Protein AF-A0A9N9I8A5-F1 (afdb_monomer)

Organism: NCBI:txid1117310

Mean predicted aligned error: 15.71 Å

Sequence (273 aa):
MSNEEKKEFEFIERPGSPNKRPQGSCPSSCPIKMWVLFEGKENARKFVLKEDDFKNLEEFLSADLDDFKSALRKHHPFLISSENEDITLFNESLKCLDPRTNLNSLDVGKDSDTTIIVRYPLSRLSIKVNLRFVNNRKEVCKIKHTTGSFNMLQVEAKSKFESLADCKLNDIYFEHQGEEIENAYHFELLVEKFKEEGKNELSLDLKVLIRNRKSFGDWKLEEVLKNVYNYKSSMLELVSDDFNLEDLPQLSPTLSDEKLNTIVEQLKVKESV

Structure (mmCIF, N/CA/C/O backbone):
data_AF-A0A9N9I8A5-F1
#
_entry.id   AF-A0A9N9I8A5-F1
#
loop_
_atom_site.group_PDB
_atom_site.id
_atom_site.type_symbol
_atom_site.label_atom_id
_atom_site.label_alt_id
_atom_site.label_comp_id
_atom_site.label_asym_id
_atom_site.label_entity_id
_atom_site.label_seq_id
_atom_site.pdbx_PDB_ins_code
_atom_site.Cartn_x
_atom_site.Cartn_y
_atom_site.Cartn_z
_atom_site.occupancy
_atom_site.B_iso_or_equiv
_atom_site.auth_seq_id
_atom_site.auth_comp_id
_atom_site.auth_asym_id
_atom_site.auth_atom_id
_atom_site.pdbx_PDB_model_num
ATOM 1 N N . MET A 1 1 ? -0.386 29.989 -68.930 1.00 35.56 1 MET A N 1
ATOM 2 C CA . MET A 1 1 ? -0.256 28.750 -69.722 1.00 35.56 1 MET A CA 1
ATOM 3 C C . MET A 1 1 ? 1.222 28.440 -69.861 1.00 35.56 1 MET A C 1
ATOM 5 O O . MET A 1 1 ? 1.933 29.347 -70.268 1.00 35.56 1 MET A O 1
ATOM 9 N N . SER A 1 2 ? 1.604 27.184 -69.592 1.00 35.97 2 SER A N 1
ATOM 10 C CA . SER A 1 2 ? 2.888 26.542 -69.945 1.00 35.97 2 SER A CA 1
ATOM 11 C C . SER A 1 2 ? 4.128 27.020 -69.167 1.00 35.97 2 SER A C 1
ATOM 13 O O . SER A 1 2 ? 4.319 28.218 -69.018 1.00 35.97 2 SER A O 1
ATOM 15 N N . ASN A 1 3 ? 5.044 26.188 -68.673 1.00 32.50 3 ASN A N 1
ATOM 16 C CA . ASN A 1 3 ? 5.127 24.734 -68.518 1.00 32.50 3 ASN A CA 1
ATOM 17 C C . ASN A 1 3 ? 6.264 24.471 -67.514 1.00 32.50 3 ASN A C 1
ATOM 19 O O . ASN A 1 3 ? 7.265 25.187 -67.512 1.00 32.50 3 ASN A O 1
ATOM 23 N N . GLU A 1 4 ? 6.100 23.445 -66.683 1.00 39.88 4 GLU A N 1
ATOM 24 C CA . GLU A 1 4 ? 7.171 22.832 -65.898 1.00 39.88 4 GLU A CA 1
ATOM 25 C C . GLU A 1 4 ? 8.147 22.099 -66.828 1.00 39.88 4 GLU A C 1
ATOM 27 O O . GLU A 1 4 ? 7.714 21.347 -67.701 1.00 39.88 4 GLU A O 1
ATOM 32 N N . GLU A 1 5 ? 9.452 22.231 -66.586 1.00 40.41 5 GLU A N 1
ATOM 33 C CA . GLU A 1 5 ? 10.449 21.275 -67.075 1.00 40.41 5 GLU A CA 1
ATOM 34 C C . GLU A 1 5 ? 11.108 20.573 -65.885 1.00 40.41 5 GLU A C 1
ATOM 36 O O . GLU A 1 5 ? 11.888 21.144 -65.119 1.00 40.41 5 GLU A O 1
ATOM 41 N N . LYS A 1 6 ? 10.745 19.297 -65.738 1.00 37.03 6 LYS A N 1
ATOM 42 C CA . LYS A 1 6 ? 11.399 18.305 -64.888 1.00 37.03 6 LYS A CA 1
ATOM 43 C C . LYS A 1 6 ? 12.764 17.959 -65.488 1.00 37.03 6 LYS A C 1
ATOM 45 O O . LYS A 1 6 ? 12.842 17.571 -66.648 1.00 37.03 6 LYS A O 1
ATOM 50 N N . LYS A 1 7 ? 13.827 18.033 -64.684 1.00 39.53 7 LYS A N 1
ATOM 51 C CA . LYS A 1 7 ? 15.123 17.418 -65.008 1.00 39.53 7 LYS A CA 1
ATOM 52 C C . LYS A 1 7 ? 15.118 15.955 -64.569 1.00 39.53 7 LYS A C 1
ATOM 54 O O . LYS A 1 7 ? 15.130 15.675 -63.372 1.00 39.53 7 LYS A O 1
ATOM 59 N N . GLU A 1 8 ? 15.115 15.050 -65.540 1.00 34.53 8 GLU A N 1
ATOM 60 C CA . GLU A 1 8 ? 15.534 13.659 -65.362 1.00 34.53 8 GLU A CA 1
ATOM 61 C C . GLU A 1 8 ? 17.055 13.607 -65.162 1.00 34.53 8 GLU A C 1
ATOM 63 O O . GLU A 1 8 ? 17.812 14.255 -65.884 1.00 34.53 8 GLU A O 1
ATOM 68 N N . PHE A 1 9 ? 17.501 12.839 -64.169 1.00 34.75 9 PHE A N 1
ATOM 69 C CA . PHE A 1 9 ? 18.893 12.420 -64.039 1.00 34.75 9 PHE A CA 1
ATOM 70 C C . PHE A 1 9 ? 18.958 10.926 -64.351 1.00 34.75 9 PHE A C 1
ATOM 72 O O . PHE A 1 9 ? 18.447 10.105 -63.589 1.00 34.75 9 PHE A O 1
ATOM 79 N N . GLU A 1 10 ? 19.581 10.590 -65.479 1.00 31.62 10 GLU A N 1
ATOM 80 C CA . GLU A 1 10 ? 19.947 9.224 -65.846 1.00 31.62 10 GLU A CA 1
ATOM 81 C C . GLU A 1 10 ? 21.037 8.701 -64.899 1.00 31.62 10 GLU A C 1
ATOM 83 O O . GLU A 1 10 ? 22.110 9.295 -64.760 1.00 31.62 10 GLU A O 1
ATOM 88 N N . PHE A 1 11 ? 20.773 7.567 -64.252 1.00 29.31 11 PHE A N 1
ATOM 89 C CA . PHE A 1 11 ? 21.785 6.799 -63.534 1.00 29.31 11 PHE A CA 1
ATOM 90 C C . PHE A 1 11 ? 22.447 5.818 -64.507 1.00 29.31 11 PHE A C 1
ATOM 92 O O . PHE A 1 11 ? 21.795 4.929 -65.049 1.00 29.31 11 PHE A O 1
ATOM 99 N N . ILE A 1 12 ? 23.754 5.969 -64.716 1.00 36.38 12 ILE A N 1
ATOM 100 C CA . ILE A 1 12 ? 24.571 5.034 -65.497 1.00 36.38 12 ILE A CA 1
ATOM 101 C C . ILE A 1 12 ? 24.808 3.772 -64.654 1.00 36.38 12 ILE A C 1
ATOM 103 O O . ILE A 1 12 ? 25.554 3.806 -63.672 1.00 36.38 12 ILE A O 1
ATOM 107 N N . GLU A 1 13 ? 24.207 2.648 -65.044 1.00 32.53 13 GLU A N 1
ATOM 108 C CA . GLU A 1 13 ? 24.529 1.326 -64.496 1.00 32.53 13 GLU A CA 1
ATOM 109 C C . GLU A 1 13 ? 25.892 0.836 -65.021 1.00 32.53 13 GLU A C 1
ATOM 111 O O . GLU A 1 13 ? 26.143 0.804 -66.227 1.00 32.53 13 GLU A O 1
ATOM 116 N N . ARG A 1 14 ? 26.786 0.410 -64.118 1.00 33.56 14 ARG A N 1
ATOM 117 C CA . ARG A 1 14 ? 27.971 -0.394 -64.468 1.00 33.56 14 ARG A CA 1
ATOM 118 C C . ARG A 1 14 ? 27.669 -1.879 -64.221 1.00 33.56 14 ARG A C 1
ATOM 120 O O . ARG A 1 14 ? 27.258 -2.211 -63.109 1.00 33.56 14 ARG A O 1
ATOM 127 N N . PRO A 1 15 ? 27.916 -2.784 -65.185 1.00 36.03 15 PRO A N 1
ATOM 128 C CA . PRO A 1 15 ? 27.641 -4.204 -65.015 1.00 36.03 15 PRO A CA 1
ATOM 129 C C . PRO A 1 15 ? 28.822 -4.950 -64.373 1.00 36.03 15 PRO A C 1
ATOM 131 O O . PRO A 1 15 ? 29.972 -4.784 -64.771 1.00 36.03 15 PRO A O 1
ATOM 134 N N . GLY A 1 16 ? 28.504 -5.856 -63.443 1.00 33.59 16 GLY A N 1
ATOM 135 C CA . GLY A 1 16 ? 29.242 -7.110 -63.263 1.00 33.59 16 GLY A CA 1
ATOM 136 C C . GLY A 1 16 ? 30.343 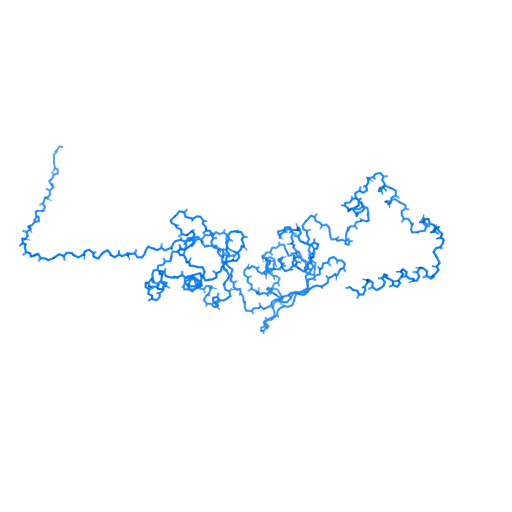-7.169 -62.198 1.00 33.59 16 GLY A C 1
ATOM 137 O O . GLY A 1 16 ? 31.527 -7.038 -62.492 1.00 33.59 16 GLY A O 1
ATOM 138 N N . SER A 1 17 ? 29.980 -7.609 -60.992 1.00 30.95 17 SER A N 1
ATOM 139 C CA . SER A 1 17 ? 30.646 -8.784 -60.408 1.00 30.95 17 SER A CA 1
ATOM 140 C C . SER A 1 17 ? 29.679 -9.559 -59.509 1.00 30.95 17 SER A C 1
ATOM 142 O O . SER A 1 17 ? 29.047 -8.960 -58.637 1.00 30.95 17 SER A O 1
ATOM 144 N N . PRO A 1 18 ? 29.522 -10.877 -59.726 1.00 45.78 18 PRO A N 1
ATOM 145 C CA . PRO A 1 18 ? 28.586 -11.696 -58.986 1.00 45.78 18 PRO A CA 1
ATOM 146 C C . PRO A 1 18 ? 29.276 -12.245 -57.739 1.00 45.78 18 PRO A C 1
ATOM 148 O O . PRO A 1 18 ? 30.244 -12.991 -57.841 1.00 45.78 18 PRO A O 1
ATOM 151 N N . ASN A 1 19 ? 28.735 -11.954 -56.560 1.00 34.19 19 ASN A N 1
ATOM 152 C CA . ASN A 1 19 ? 28.615 -12.996 -55.552 1.00 34.19 19 ASN A CA 1
ATOM 153 C C . ASN A 1 19 ? 27.449 -12.733 -54.599 1.00 34.19 19 ASN A C 1
ATOM 155 O O . ASN A 1 19 ? 27.140 -11.612 -54.208 1.00 34.19 19 ASN A O 1
ATOM 159 N N . LYS A 1 20 ? 26.760 -13.839 -54.341 1.00 35.81 20 LYS A N 1
ATOM 160 C CA . LYS A 1 20 ? 25.465 -14.023 -53.695 1.00 35.81 20 LYS A CA 1
ATOM 161 C C . LYS A 1 20 ? 25.352 -13.380 -52.303 1.00 35.81 20 LYS A C 1
ATOM 163 O O . LYS A 1 20 ? 26.276 -13.429 -51.501 1.00 35.81 20 LYS A O 1
ATOM 168 N N . ARG A 1 21 ? 24.138 -12.875 -52.035 1.00 38.94 21 ARG A N 1
ATOM 169 C CA . ARG A 1 21 ? 23.537 -12.557 -50.721 1.00 38.94 21 ARG A CA 1
ATOM 170 C C . ARG A 1 21 ? 23.661 -13.746 -49.734 1.00 38.94 21 ARG A C 1
ATOM 172 O O . ARG A 1 21 ? 23.801 -14.880 -50.190 1.00 38.94 21 ARG A O 1
ATOM 179 N N . PRO A 1 22 ? 23.558 -13.518 -48.412 1.00 34.66 22 PRO A N 1
ATOM 180 C CA . PRO A 1 22 ? 22.289 -13.126 -47.776 1.00 34.66 22 PRO A CA 1
ATOM 181 C C . PRO A 1 22 ? 22.370 -11.660 -47.329 1.00 34.66 22 PRO A C 1
ATOM 183 O O . PRO A 1 22 ? 23.332 -11.259 -46.693 1.00 34.66 22 PRO A O 1
ATOM 186 N N . GLN A 1 23 ? 21.464 -10.762 -47.729 1.00 43.72 23 GLN A N 1
ATOM 187 C CA . GLN A 1 23 ? 20.364 -10.357 -46.842 1.00 43.72 23 GLN A CA 1
ATOM 188 C C . GLN A 1 23 ? 20.592 -10.792 -45.387 1.00 43.72 23 GLN A C 1
ATOM 190 O O . GLN A 1 23 ? 19.959 -11.716 -44.890 1.00 43.72 23 GLN A O 1
ATOM 195 N N . GLY A 1 24 ? 21.511 -10.102 -44.712 1.00 30.89 24 GLY A N 1
ATOM 196 C CA . GLY A 1 24 ? 21.402 -9.914 -43.279 1.00 30.89 24 GLY A CA 1
ATOM 197 C C . GLY A 1 24 ? 20.144 -9.093 -43.054 1.00 30.89 24 GLY A C 1
ATOM 198 O O . GLY A 1 24 ? 20.163 -7.870 -43.152 1.00 30.89 24 GLY A O 1
ATOM 199 N N . SER A 1 25 ? 19.019 -9.770 -42.844 1.00 37.78 25 SER A N 1
ATOM 200 C CA . SER A 1 25 ? 17.930 -9.185 -42.084 1.00 37.78 25 SER A CA 1
ATOM 201 C C . SER A 1 25 ? 18.534 -8.801 -40.741 1.00 37.78 25 SER A C 1
ATOM 203 O O . SER A 1 25 ? 18.794 -9.682 -39.926 1.00 37.78 25 SER A O 1
ATOM 205 N N . CYS A 1 26 ? 18.812 -7.518 -40.511 1.00 29.67 26 CYS A N 1
ATOM 206 C CA . CYS A 1 26 ? 18.877 -7.047 -39.139 1.00 29.67 26 CYS A CA 1
ATOM 207 C C . CYS A 1 26 ? 17.512 -7.397 -38.538 1.00 29.67 26 CYS A C 1
ATOM 209 O O . CYS A 1 26 ? 16.510 -6.870 -39.036 1.00 29.67 26 CYS A O 1
ATOM 211 N N . PRO A 1 27 ? 17.408 -8.262 -37.514 1.00 43.12 27 PRO A N 1
ATOM 212 C CA . PRO A 1 27 ? 16.285 -8.113 -36.624 1.00 43.12 27 PRO A CA 1
ATOM 213 C C . PRO A 1 27 ? 16.585 -6.791 -35.925 1.00 43.12 27 PRO A C 1
ATOM 215 O O . PRO A 1 27 ? 17.363 -6.747 -34.981 1.00 43.12 27 PRO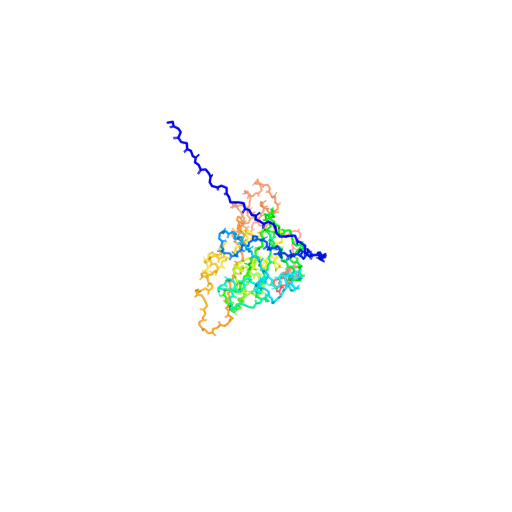 A O 1
ATOM 218 N N . SER A 1 28 ? 16.075 -5.675 -36.452 1.00 50.72 28 SER A N 1
ATOM 219 C CA . SER A 1 28 ? 15.936 -4.496 -35.611 1.00 50.72 28 SER A CA 1
ATOM 220 C C . SER A 1 28 ? 15.070 -4.981 -34.461 1.00 50.72 28 SER A C 1
ATOM 222 O O . SER A 1 28 ? 13.892 -5.273 -34.680 1.00 50.72 28 SER A O 1
ATOM 224 N N . SER A 1 29 ? 15.684 -5.203 -33.305 1.00 61.62 29 SER A N 1
ATOM 225 C CA . SER A 1 29 ? 15.022 -5.575 -32.069 1.00 61.62 29 SER A CA 1
ATOM 226 C C . SER A 1 29 ? 13.831 -4.630 -31.909 1.00 61.62 29 SER A C 1
ATOM 228 O O . SER A 1 29 ? 13.978 -3.417 -31.747 1.00 61.62 29 SER A O 1
ATOM 230 N N . CYS A 1 30 ? 12.621 -5.147 -32.141 1.00 69.75 30 CYS A N 1
ATOM 231 C CA . CYS A 1 30 ? 11.429 -4.314 -32.082 1.00 69.75 30 CYS A CA 1
ATOM 232 C C . CYS A 1 30 ? 11.296 -3.843 -30.633 1.00 69.75 30 CYS A C 1
ATOM 234 O O . CYS A 1 30 ? 11.288 -4.686 -29.736 1.00 69.75 30 CYS A O 1
ATOM 236 N N . PRO A 1 31 ? 11.201 -2.528 -30.381 1.00 80.31 31 PRO A N 1
ATOM 237 C CA . PRO A 1 31 ? 11.129 -2.034 -29.020 1.00 80.31 31 PRO A CA 1
ATOM 238 C C . PRO A 1 31 ? 9.864 -2.561 -28.342 1.00 80.31 31 PRO A C 1
ATOM 240 O O . PRO A 1 31 ? 8.777 -2.509 -28.933 1.00 80.31 31 PRO A O 1
ATOM 243 N N . ILE A 1 32 ? 10.003 -3.019 -27.099 1.00 83.25 32 ILE A N 1
ATOM 244 C CA . ILE A 1 32 ? 8.869 -3.462 -26.283 1.00 83.25 32 ILE A CA 1
ATOM 245 C C . ILE A 1 32 ? 8.165 -2.209 -25.763 1.00 83.25 32 ILE A C 1
ATOM 247 O O . ILE A 1 32 ? 8.804 -1.282 -25.260 1.00 83.25 32 ILE A O 1
ATOM 251 N N . LYS A 1 33 ? 6.841 -2.144 -25.921 1.00 84.56 33 LYS A N 1
ATOM 252 C CA . LYS A 1 33 ? 6.032 -0.992 -25.506 1.00 84.56 33 LYS A CA 1
ATOM 253 C C . LYS A 1 33 ? 5.020 -1.444 -24.469 1.00 84.56 33 LYS A C 1
ATOM 255 O O . LYS A 1 33 ? 4.289 -2.390 -24.719 1.00 84.56 33 LYS A O 1
ATOM 260 N N . MET A 1 34 ? 4.944 -0.731 -23.354 1.00 86.44 34 MET A N 1
ATOM 261 C CA . MET A 1 34 ? 4.039 -1.065 -22.253 1.00 86.44 34 MET A CA 1
ATOM 262 C C . MET A 1 34 ? 3.493 0.192 -21.588 1.00 86.44 34 MET A C 1
ATOM 264 O O . MET A 1 34 ? 4.143 1.239 -21.609 1.00 86.44 34 MET A O 1
ATOM 268 N N . TRP A 1 35 ? 2.307 0.101 -20.996 1.00 89.44 35 TRP A N 1
ATOM 269 C CA . TRP A 1 35 ? 1.767 1.162 -20.156 1.00 89.44 35 TRP A CA 1
ATOM 270 C C . TRP A 1 35 ? 2.226 0.961 -18.717 1.00 89.44 35 TRP A C 1
ATOM 272 O O . TRP A 1 35 ? 2.130 -0.131 -18.168 1.00 89.44 35 TRP A O 1
ATOM 282 N N . VAL A 1 36 ? 2.756 2.021 -18.113 1.00 92.69 36 VAL A N 1
ATOM 283 C CA . VAL A 1 36 ? 3.306 2.006 -16.758 1.00 92.69 36 VAL A CA 1
ATOM 284 C C . VAL A 1 36 ? 2.600 3.068 -15.930 1.00 92.69 36 VAL A C 1
ATOM 286 O O . VAL A 1 36 ? 2.647 4.255 -16.262 1.00 92.69 36 VAL A O 1
ATOM 289 N N . LEU A 1 37 ? 1.963 2.652 -14.842 1.00 93.56 37 LEU A N 1
ATOM 290 C CA . LEU A 1 37 ? 1.370 3.532 -13.846 1.00 93.56 37 LEU A CA 1
ATOM 291 C C . LEU A 1 37 ? 2.223 3.502 -12.580 1.00 93.56 37 LEU A C 1
ATOM 293 O O . LEU A 1 37 ? 2.258 2.509 -11.862 1.00 93.56 37 LEU A O 1
ATOM 297 N N . PHE A 1 38 ? 2.895 4.607 -12.277 1.00 93.50 38 PHE A N 1
ATOM 298 C CA . PHE A 1 38 ? 3.530 4.778 -10.973 1.00 93.50 38 PHE A CA 1
ATOM 299 C C . PHE A 1 38 ? 2.449 5.055 -9.931 1.00 93.50 38 PHE A C 1
ATOM 301 O O . PHE A 1 38 ? 1.674 5.999 -10.086 1.00 93.50 38 PHE A O 1
ATOM 308 N N . GLU A 1 39 ? 2.383 4.238 -8.884 1.00 90.88 39 GLU A N 1
ATOM 309 C CA . GLU A 1 39 ? 1.398 4.407 -7.815 1.00 90.88 39 GLU A CA 1
ATOM 310 C C . GLU A 1 39 ? 1.533 5.809 -7.185 1.00 90.88 39 GLU A C 1
ATOM 312 O O . GLU A 1 39 ? 2.637 6.304 -6.955 1.00 90.88 39 GLU A O 1
ATOM 317 N N . GLY A 1 40 ? 0.403 6.494 -6.982 1.00 84.50 40 GLY A N 1
ATOM 318 C CA . GLY A 1 40 ? 0.368 7.907 -6.576 1.00 84.50 40 GLY A CA 1
ATOM 319 C C . GLY A 1 40 ? 0.446 8.918 -7.731 1.00 84.50 40 GLY A C 1
ATOM 320 O O . GLY A 1 40 ? 0.416 10.125 -7.489 1.00 84.50 40 GLY A O 1
ATOM 321 N N . LYS A 1 41 ? 0.532 8.469 -8.990 1.00 89.19 41 LYS A N 1
ATOM 322 C CA . LYS A 1 41 ? 0.341 9.315 -10.180 1.00 89.19 41 LYS A CA 1
ATOM 323 C C . LYS A 1 41 ? -1.038 9.078 -10.791 1.00 89.19 41 LYS A C 1
ATOM 325 O O . LYS A 1 41 ? -1.566 7.977 -10.733 1.00 89.19 41 LYS A O 1
ATOM 330 N N . GLU A 1 42 ? -1.595 10.119 -11.404 1.00 85.31 42 GLU A N 1
ATOM 331 C CA . GLU A 1 42 ? -2.948 10.076 -11.980 1.00 85.31 42 GLU A CA 1
ATOM 332 C C . GLU A 1 42 ? -3.033 9.258 -13.272 1.00 85.31 42 GLU A C 1
ATOM 334 O O . GLU A 1 42 ? -4.046 8.624 -13.535 1.00 85.31 42 GLU A O 1
ATOM 339 N N . ASN A 1 43 ? -1.978 9.285 -14.092 1.00 87.75 43 ASN A N 1
ATOM 340 C CA . ASN A 1 43 ? -2.031 8.776 -15.458 1.00 87.75 43 ASN A CA 1
ATOM 341 C C . ASN A 1 43 ? -0.907 7.780 -15.733 1.00 87.75 43 ASN A C 1
ATOM 343 O O . ASN A 1 43 ? 0.265 8.050 -15.436 1.00 87.75 43 ASN A O 1
ATOM 347 N N . ALA A 1 44 ? -1.267 6.668 -16.374 1.00 90.88 44 ALA A N 1
ATOM 348 C CA . ALA A 1 44 ? -0.307 5.737 -16.940 1.00 90.88 44 ALA A CA 1
ATOM 349 C C . ALA A 1 44 ? 0.461 6.403 -18.090 1.00 90.88 44 ALA A C 1
ATOM 351 O O . ALA A 1 44 ? -0.054 7.261 -18.812 1.00 90.88 44 ALA A O 1
ATOM 352 N N . ARG A 1 45 ? 1.721 6.011 -18.268 1.00 90.12 45 ARG A N 1
ATOM 353 C CA . ARG A 1 45 ? 2.590 6.511 -19.333 1.00 90.12 45 ARG A CA 1
ATOM 354 C C . ARG A 1 45 ? 3.127 5.354 -20.145 1.00 90.12 45 ARG A C 1
ATOM 356 O O . ARG A 1 45 ? 3.487 4.316 -19.600 1.00 90.12 45 ARG A O 1
ATOM 363 N N . LYS A 1 46 ? 3.218 5.558 -21.454 1.00 89.44 46 LYS A N 1
ATOM 364 C CA . LYS A 1 46 ? 3.811 4.573 -22.347 1.00 89.44 46 LYS A CA 1
ATOM 365 C C . LYS A 1 46 ? 5.324 4.554 -22.158 1.00 89.44 46 LYS A C 1
ATOM 367 O O . LYS A 1 46 ? 5.991 5.554 -22.420 1.00 89.44 46 LYS A O 1
ATOM 372 N N . PHE A 1 47 ? 5.845 3.417 -21.729 1.00 89.25 47 PHE A N 1
ATOM 373 C CA . PHE A 1 47 ? 7.266 3.140 -21.612 1.00 89.25 47 PHE A CA 1
ATOM 374 C C . PHE A 1 47 ? 7.726 2.318 -22.816 1.00 89.25 47 PHE A C 1
ATOM 376 O O . PHE A 1 47 ? 7.013 1.429 -23.287 1.00 89.25 47 PHE A O 1
ATOM 383 N N . VAL A 1 48 ? 8.895 2.658 -23.356 1.00 88.44 48 VAL A N 1
ATOM 384 C CA . VAL A 1 48 ? 9.453 2.026 -24.555 1.00 88.44 48 VAL A CA 1
ATOM 385 C C . VAL A 1 48 ? 10.835 1.504 -24.210 1.00 88.44 48 VAL A C 1
ATOM 387 O O . VAL A 1 48 ? 11.769 2.294 -24.108 1.00 88.44 48 VAL A O 1
ATOM 390 N N . LEU A 1 49 ? 10.942 0.188 -24.056 1.00 88.31 49 LEU A N 1
ATOM 391 C CA . LEU A 1 49 ? 12.210 -0.497 -23.848 1.00 88.31 49 LEU A CA 1
ATOM 392 C C . LEU A 1 49 ? 12.923 -0.667 -25.181 1.00 88.31 49 LEU A C 1
ATOM 394 O O . LEU A 1 49 ? 12.342 -1.145 -26.162 1.00 88.31 49 LEU A O 1
ATOM 398 N N . LYS A 1 50 ? 14.189 -0.272 -25.201 1.00 88.25 50 LYS A N 1
ATOM 399 C CA . LYS A 1 50 ? 15.094 -0.425 -26.337 1.00 88.25 50 LYS A CA 1
ATOM 400 C C . LYS A 1 50 ? 16.249 -1.331 -25.938 1.00 88.25 50 LYS A C 1
ATOM 402 O O . LYS A 1 50 ? 16.548 -1.471 -24.760 1.00 88.25 50 LYS A O 1
ATOM 407 N N . GLU A 1 51 ? 16.937 -1.886 -26.926 1.00 87.06 51 GLU A N 1
ATOM 408 C CA . GLU A 1 51 ? 18.144 -2.689 -26.701 1.00 87.06 51 GLU A CA 1
ATOM 409 C C . GLU A 1 51 ? 19.197 -1.948 -25.857 1.00 87.06 51 GLU A C 1
ATOM 411 O O . GLU A 1 51 ? 19.766 -2.540 -24.949 1.00 87.06 51 GLU A O 1
ATOM 416 N N . ASP A 1 52 ? 19.359 -0.633 -26.061 1.00 87.44 52 ASP A N 1
ATOM 417 C CA . ASP A 1 52 ? 20.286 0.228 -25.300 1.00 87.44 52 ASP A CA 1
ATOM 418 C C . ASP A 1 52 ? 19.963 0.341 -23.794 1.00 87.44 52 ASP A C 1
ATOM 420 O O . ASP A 1 52 ? 20.742 0.913 -23.020 1.00 87.44 52 ASP A O 1
ATOM 424 N N . ASP A 1 53 ? 18.798 -0.141 -23.355 1.00 87.50 53 ASP A N 1
ATOM 425 C CA . ASP A 1 53 ? 18.448 -0.236 -21.936 1.00 87.50 53 ASP A CA 1
ATOM 426 C C . ASP A 1 53 ? 19.110 -1.438 -21.246 1.00 87.50 53 ASP A C 1
ATOM 428 O O . ASP A 1 53 ? 19.153 -1.478 -20.017 1.00 87.50 53 ASP A O 1
ATOM 432 N N . PHE A 1 54 ? 19.701 -2.342 -22.030 1.00 88.50 54 PHE A N 1
ATOM 433 C CA . PHE A 1 54 ? 20.336 -3.589 -21.617 1.00 88.50 54 PHE A CA 1
ATOM 434 C C . PHE A 1 54 ? 21.801 -3.614 -22.087 1.00 88.50 54 PHE A C 1
ATOM 436 O O . PHE A 1 54 ? 22.249 -2.751 -22.844 1.00 88.50 54 PHE A O 1
ATOM 443 N N . LYS A 1 55 ? 22.599 -4.575 -21.613 1.00 87.56 55 LYS A N 1
ATOM 444 C CA . LYS A 1 55 ? 24.027 -4.673 -21.963 1.00 87.56 55 LYS A CA 1
ATOM 445 C C . LYS A 1 55 ? 24.233 -5.180 -23.385 1.00 87.56 55 LYS A C 1
ATOM 447 O O . LYS A 1 55 ? 25.248 -4.852 -23.996 1.00 87.56 55 LYS A O 1
ATOM 452 N N . ASN A 1 56 ? 23.337 -6.036 -23.874 1.00 87.50 56 ASN A N 1
ATOM 453 C CA . AS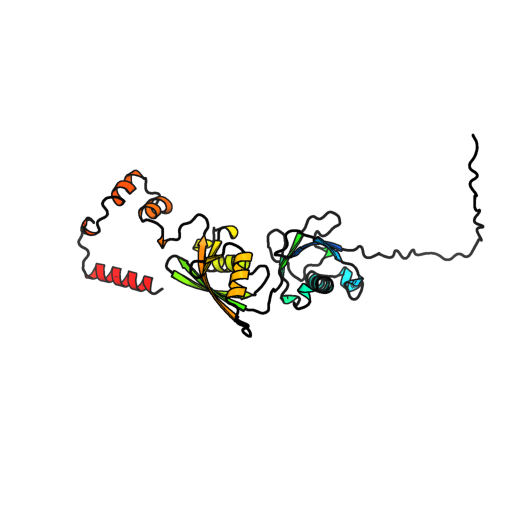N A 1 56 ? 23.404 -6.620 -25.209 1.00 87.50 56 ASN A CA 1
ATOM 454 C C . ASN A 1 56 ? 22.031 -7.136 -25.681 1.00 87.50 56 ASN A C 1
ATOM 456 O O . ASN A 1 56 ? 21.074 -7.226 -24.911 1.00 87.50 56 ASN A O 1
ATOM 460 N N . LEU A 1 57 ? 21.962 -7.510 -26.962 1.00 85.31 57 LEU A N 1
ATOM 461 C CA . LEU A 1 57 ? 20.762 -8.045 -27.603 1.00 85.31 57 LEU A CA 1
ATOM 462 C C . LEU A 1 57 ? 20.229 -9.329 -26.946 1.00 85.31 57 LEU A C 1
ATOM 464 O O . LEU A 1 57 ? 19.020 -9.531 -26.902 1.00 85.31 57 LEU A O 1
ATOM 468 N N . GLU A 1 58 ? 21.102 -10.207 -26.451 1.00 86.81 58 GLU A N 1
ATOM 469 C CA . GLU A 1 58 ? 20.687 -11.467 -25.820 1.00 86.81 58 GLU A CA 1
ATOM 470 C C . GLU A 1 58 ? 19.933 -11.206 -24.508 1.00 86.81 58 GLU A C 1
ATOM 472 O O . GLU A 1 58 ? 18.864 -11.779 -24.288 1.00 86.81 58 GLU A O 1
ATOM 477 N N . GLU A 1 59 ? 20.428 -10.275 -23.688 1.00 86.19 59 GLU A N 1
ATOM 478 C CA . GLU A 1 59 ? 19.763 -9.799 -22.469 1.00 86.19 59 GLU A CA 1
ATOM 479 C C . GLU A 1 59 ? 18.432 -9.115 -22.815 1.00 86.19 59 GLU A C 1
ATOM 481 O O . GLU A 1 59 ? 17.419 -9.434 -22.210 1.00 86.19 59 GLU A O 1
ATOM 486 N N . PHE A 1 60 ? 18.371 -8.277 -23.859 1.00 87.69 60 PHE A N 1
ATOM 487 C CA . PHE A 1 60 ? 17.106 -7.672 -24.306 1.00 87.69 60 PHE A CA 1
ATOM 488 C C . PHE A 1 60 ? 16.054 -8.716 -24.728 1.00 87.69 60 PHE A C 1
ATOM 490 O O . PHE A 1 60 ? 14.879 -8.597 -24.383 1.00 87.69 60 PHE A O 1
ATOM 497 N N . LEU A 1 61 ? 16.453 -9.750 -25.475 1.00 85.81 61 LEU A N 1
ATOM 498 C CA . LEU A 1 61 ? 15.534 -10.786 -25.964 1.00 85.81 61 LEU A CA 1
ATOM 499 C C . LEU A 1 61 ? 15.065 -11.742 -24.860 1.00 85.81 61 LEU A C 1
ATOM 501 O O . LEU A 1 61 ? 13.980 -12.319 -24.968 1.00 85.81 61 LEU A O 1
ATOM 505 N N . SER A 1 62 ? 15.869 -11.921 -23.813 1.00 88.81 62 SER A N 1
ATOM 506 C CA . SER A 1 62 ? 15.554 -12.778 -22.665 1.00 88.81 62 SER A CA 1
ATOM 507 C C . SER A 1 62 ? 15.054 -12.011 -21.438 1.00 88.81 62 SER A C 1
ATOM 509 O O . SER A 1 62 ? 14.689 -12.657 -20.457 1.00 88.81 62 SER A O 1
ATOM 511 N N . ALA A 1 63 ? 14.959 -10.681 -21.537 1.00 91.31 63 ALA A N 1
ATOM 512 C CA . ALA A 1 63 ? 14.646 -9.778 -20.440 1.00 91.31 63 ALA A CA 1
ATOM 513 C C . ALA A 1 63 ? 13.390 -10.188 -19.668 1.00 91.31 63 ALA A C 1
ATOM 515 O O . ALA A 1 63 ? 12.352 -10.537 -20.253 1.00 91.31 63 ALA A O 1
ATOM 516 N N . ASP A 1 64 ? 13.480 -10.090 -18.348 1.00 93.00 64 ASP A N 1
ATOM 517 C CA . ASP A 1 64 ? 12.376 -10.327 -17.431 1.00 93.00 64 ASP A CA 1
ATOM 518 C C . ASP A 1 64 ? 11.892 -9.041 -16.740 1.00 93.00 64 ASP A C 1
ATOM 520 O O . ASP A 1 64 ? 12.298 -7.912 -17.048 1.00 93.00 64 ASP A O 1
ATOM 524 N N . LEU A 1 65 ? 10.925 -9.201 -15.840 1.00 93.00 65 LEU A N 1
ATOM 525 C CA . LEU A 1 65 ? 10.358 -8.095 -15.086 1.00 93.00 65 LEU A CA 1
ATOM 526 C C . LEU A 1 65 ? 11.343 -7.492 -14.074 1.00 93.00 65 LEU A C 1
ATOM 528 O O . LEU A 1 65 ? 11.139 -6.341 -13.688 1.00 93.00 65 LEU A O 1
ATOM 532 N N . ASP A 1 66 ? 12.386 -8.201 -13.638 1.00 94.62 66 ASP A N 1
ATOM 533 C CA . ASP A 1 66 ? 13.436 -7.616 -12.802 1.00 94.62 66 ASP A CA 1
ATOM 534 C C . ASP A 1 66 ? 14.400 -6.756 -13.626 1.00 94.62 66 ASP A C 1
ATOM 536 O O . ASP A 1 66 ? 14.712 -5.627 -13.230 1.00 94.62 66 ASP A O 1
ATOM 540 N N . ASP A 1 67 ? 14.767 -7.204 -14.828 1.00 93.56 67 ASP A N 1
ATOM 541 C CA . ASP A 1 67 ? 15.529 -6.381 -15.772 1.00 93.56 67 ASP A CA 1
ATOM 542 C C . ASP A 1 67 ? 14.760 -5.103 -16.139 1.00 93.56 67 ASP A C 1
ATOM 544 O O . ASP A 1 67 ? 15.324 -4.005 -16.205 1.00 93.56 67 ASP A O 1
ATOM 548 N N . PHE A 1 68 ? 13.437 -5.210 -16.283 1.00 93.00 68 PHE A N 1
ATOM 549 C CA . PHE A 1 68 ? 12.575 -4.049 -16.475 1.00 93.00 68 PHE A CA 1
ATOM 550 C C . PHE A 1 68 ? 12.658 -3.046 -15.313 1.00 93.00 68 PHE A C 1
ATOM 552 O O . PHE A 1 68 ? 12.705 -1.840 -15.562 1.00 93.00 68 PHE A O 1
ATOM 559 N N . LYS A 1 69 ? 12.753 -3.487 -14.050 1.00 93.88 69 LYS A N 1
ATOM 560 C CA . LYS A 1 69 ? 12.967 -2.562 -12.917 1.00 93.88 69 LYS A CA 1
ATOM 561 C C . LYS A 1 69 ? 14.300 -1.827 -13.041 1.00 93.88 69 LYS A C 1
ATOM 563 O O . LYS A 1 69 ? 14.351 -0.624 -12.780 1.00 93.88 69 LYS A O 1
ATOM 568 N N . SER A 1 70 ? 15.358 -2.512 -13.478 1.00 92.44 70 SER A N 1
ATOM 569 C CA . SER A 1 70 ? 16.656 -1.882 -13.754 1.00 92.44 70 SER A CA 1
ATOM 570 C C . SER A 1 70 ? 16.524 -0.784 -14.812 1.00 92.44 70 SER A C 1
ATOM 572 O O . SER A 1 70 ? 17.015 0.333 -14.617 1.00 92.44 70 SER A O 1
ATOM 574 N N . ALA A 1 71 ? 15.794 -1.061 -15.896 1.00 92.62 71 ALA A N 1
ATOM 575 C CA . ALA A 1 71 ? 15.507 -0.075 -16.931 1.00 92.62 71 ALA A CA 1
ATOM 576 C C . ALA A 1 71 ? 14.684 1.107 -16.385 1.00 92.62 71 ALA A C 1
ATOM 578 O O . ALA A 1 71 ? 15.044 2.264 -16.611 1.00 92.62 71 ALA A O 1
ATOM 579 N N . LEU A 1 72 ? 13.634 0.860 -15.592 1.00 93.06 72 LEU A N 1
ATOM 580 C CA . LEU A 1 72 ? 12.848 1.923 -14.953 1.00 93.06 72 LEU A CA 1
ATOM 581 C C . LEU A 1 72 ? 13.727 2.862 -14.118 1.00 93.06 72 LEU A C 1
ATOM 583 O O . LEU A 1 72 ? 13.590 4.081 -14.216 1.00 93.06 72 LEU A O 1
ATOM 587 N N . ARG A 1 73 ? 14.666 2.319 -13.338 1.00 92.50 73 ARG A N 1
ATOM 588 C CA . ARG A 1 73 ? 15.591 3.109 -12.507 1.00 92.50 73 ARG A CA 1
ATOM 589 C C . ARG A 1 73 ? 16.523 3.993 -13.332 1.00 92.50 73 ARG A C 1
ATOM 591 O O . ARG A 1 73 ? 16.805 5.118 -12.926 1.00 92.50 73 ARG A O 1
ATOM 598 N N . LYS A 1 74 ? 16.965 3.517 -14.500 1.00 90.19 74 LYS A N 1
ATOM 599 C CA . LYS A 1 74 ? 17.792 4.291 -15.440 1.00 90.19 74 LYS A CA 1
ATOM 600 C C . LYS A 1 74 ? 17.040 5.506 -15.995 1.00 90.19 74 LYS A C 1
ATOM 602 O O . LYS A 1 74 ? 17.633 6.570 -16.156 1.00 90.19 74 LYS A O 1
ATOM 607 N N . HIS A 1 75 ? 15.743 5.356 -16.268 1.00 90.31 75 HIS A N 1
ATOM 608 C CA . HIS A 1 75 ? 14.910 6.398 -16.886 1.00 90.31 75 HIS A CA 1
ATOM 609 C C . HIS A 1 75 ? 14.217 7.332 -15.887 1.00 90.31 75 HIS A C 1
ATOM 611 O O . HIS A 1 75 ? 13.818 8.438 -16.256 1.00 90.31 75 HIS A O 1
ATOM 617 N N . HIS A 1 76 ? 14.073 6.925 -14.624 1.00 90.31 76 HIS A N 1
ATOM 618 C CA . HIS A 1 76 ? 13.319 7.669 -13.616 1.00 90.31 76 HIS A CA 1
ATOM 619 C C . HIS A 1 76 ? 14.177 8.010 -12.389 1.00 90.31 76 HIS A C 1
ATOM 621 O O . HIS A 1 76 ? 14.341 7.172 -11.500 1.00 90.31 76 HIS A O 1
ATOM 627 N N . PRO A 1 77 ? 14.661 9.266 -12.269 1.00 85.88 77 PRO A N 1
ATOM 628 C CA . PRO A 1 77 ? 15.582 9.664 -11.205 1.00 85.88 77 PRO A CA 1
ATOM 629 C C . PRO A 1 77 ? 15.090 9.414 -9.778 1.00 85.88 77 PRO A C 1
ATOM 631 O O . PRO A 1 77 ? 15.884 9.105 -8.895 1.00 85.88 77 PRO A O 1
ATOM 634 N N . PHE A 1 78 ? 13.777 9.499 -9.550 1.00 86.81 78 PHE A N 1
ATOM 635 C CA . PHE A 1 78 ? 13.177 9.248 -8.238 1.00 86.81 78 PHE A CA 1
ATOM 636 C C . PHE A 1 78 ? 13.245 7.773 -7.799 1.00 86.81 78 PHE A C 1
ATOM 638 O O . PHE A 1 78 ? 12.988 7.487 -6.636 1.00 86.81 78 PHE A O 1
ATOM 645 N N . LEU A 1 79 ? 13.618 6.849 -8.694 1.00 88.69 79 LEU A N 1
ATOM 646 C CA . LEU A 1 79 ? 13.847 5.432 -8.392 1.00 88.69 79 LEU A CA 1
ATOM 647 C C . LEU A 1 79 ? 15.332 5.073 -8.243 1.00 88.69 79 LEU A C 1
ATOM 649 O O . LEU A 1 79 ? 15.644 3.943 -7.876 1.00 88.69 79 LEU A O 1
ATOM 653 N N . ILE A 1 80 ? 16.265 5.994 -8.517 1.00 74.88 80 ILE A N 1
ATOM 654 C CA . ILE A 1 80 ? 17.712 5.694 -8.532 1.00 74.88 80 ILE A CA 1
ATOM 655 C C . ILE A 1 80 ? 18.195 5.159 -7.177 1.00 74.88 80 ILE A C 1
ATOM 657 O O . ILE A 1 80 ? 19.023 4.249 -7.130 1.00 74.88 80 ILE A O 1
ATOM 661 N N . SER A 1 81 ? 17.655 5.695 -6.080 1.00 77.69 81 SER A N 1
ATOM 662 C CA . SER A 1 81 ? 17.988 5.297 -4.707 1.00 77.69 81 SER A CA 1
ATOM 663 C C . SER A 1 81 ? 17.346 3.981 -4.256 1.00 77.69 81 SER A C 1
ATOM 665 O O . SER A 1 81 ? 17.679 3.495 -3.175 1.00 77.69 81 SER A O 1
ATOM 667 N N . SER A 1 82 ? 16.427 3.425 -5.049 1.00 84.50 82 SER A N 1
ATOM 668 C CA . SER A 1 82 ? 15.737 2.166 -4.754 1.00 84.50 82 SER A CA 1
ATOM 669 C C . SER A 1 82 ? 16.518 0.988 -5.318 1.00 84.50 82 SER A C 1
ATOM 671 O O . SER A 1 82 ? 17.084 1.092 -6.406 1.00 84.50 82 SER A O 1
ATOM 673 N N . GLU A 1 83 ? 16.521 -0.140 -4.616 1.00 87.94 83 GLU A N 1
ATOM 674 C CA . GLU A 1 83 ? 16.983 -1.414 -5.170 1.00 87.94 83 GLU A CA 1
ATOM 675 C C . GLU A 1 83 ? 15.839 -2.107 -5.926 1.00 87.94 83 GLU A C 1
ATOM 677 O O . GLU A 1 83 ? 14.662 -1.821 -5.692 1.00 87.94 83 GLU A O 1
ATOM 682 N N . ASN A 1 84 ? 16.156 -3.017 -6.854 1.00 89.62 84 ASN A N 1
ATOM 683 C CA . ASN A 1 84 ? 15.127 -3.738 -7.619 1.00 89.62 84 ASN A CA 1
ATOM 684 C C . ASN A 1 84 ? 14.200 -4.556 -6.705 1.00 89.62 84 ASN A C 1
ATOM 686 O O . ASN A 1 84 ? 13.010 -4.702 -6.988 1.00 89.62 84 ASN A O 1
ATOM 690 N N . GLU A 1 85 ? 14.729 -5.068 -5.595 1.00 89.56 85 GLU A N 1
ATOM 691 C CA . GLU A 1 85 ? 13.963 -5.815 -4.596 1.00 89.56 85 GLU A CA 1
ATOM 692 C C . GLU A 1 85 ? 12.929 -4.962 -3.850 1.00 89.56 85 GLU A C 1
ATOM 694 O O . GLU A 1 85 ? 11.934 -5.489 -3.350 1.00 89.56 85 GLU A O 1
ATOM 699 N N . ASP A 1 86 ? 13.113 -3.641 -3.819 1.00 90.12 86 ASP A N 1
ATOM 700 C CA . ASP A 1 86 ? 12.164 -2.719 -3.199 1.00 90.12 86 ASP A CA 1
ATOM 701 C C . ASP A 1 86 ? 11.079 -2.231 -4.169 1.00 90.12 86 ASP A C 1
ATOM 703 O O . ASP A 1 86 ? 10.076 -1.657 -3.738 1.00 90.12 86 ASP A O 1
ATOM 707 N N . ILE A 1 87 ? 11.241 -2.478 -5.472 1.00 94.31 87 ILE A N 1
ATOM 708 C CA . ILE A 1 87 ? 10.247 -2.139 -6.492 1.00 94.31 87 ILE A CA 1
ATOM 709 C C . ILE A 1 87 ? 9.356 -3.356 -6.739 1.00 94.31 87 ILE A C 1
ATOM 711 O O . ILE A 1 87 ? 9.811 -4.418 -7.170 1.00 94.31 87 ILE A O 1
ATOM 715 N N . THR A 1 88 ? 8.058 -3.188 -6.498 1.00 94.88 88 THR A N 1
ATOM 716 C CA . THR A 1 88 ? 7.053 -4.233 -6.731 1.00 94.88 88 THR A CA 1
ATOM 717 C C . THR A 1 88 ? 6.187 -3.868 -7.928 1.00 94.88 88 THR A C 1
ATOM 719 O O . THR A 1 88 ? 5.740 -2.727 -8.056 1.00 94.88 88 THR A O 1
ATOM 722 N N . LEU A 1 89 ? 5.948 -4.844 -8.802 1.00 94.75 89 LEU A N 1
ATOM 723 C CA . LEU A 1 89 ? 5.154 -4.679 -10.014 1.00 94.75 89 LEU A CA 1
ATOM 724 C C . LEU A 1 89 ? 3.828 -5.419 -9.865 1.00 94.75 89 LEU A C 1
ATOM 726 O O . LEU A 1 89 ? 3.798 -6.563 -9.410 1.00 94.75 89 LEU A O 1
ATOM 730 N N . PHE A 1 90 ? 2.739 -4.775 -10.265 1.00 91.81 90 PHE A N 1
ATOM 731 C CA . PHE A 1 90 ? 1.396 -5.339 -10.216 1.00 91.81 90 PHE A CA 1
ATOM 732 C C . PHE A 1 90 ? 0.707 -5.222 -11.571 1.00 91.81 90 PHE A C 1
ATOM 734 O O . PHE A 1 90 ? 1.032 -4.348 -12.374 1.00 91.81 90 PHE A O 1
ATOM 741 N N . ASN A 1 91 ? -0.278 -6.084 -11.805 1.00 89.31 91 ASN A N 1
ATOM 742 C CA . ASN A 1 91 ? -1.260 -5.867 -12.863 1.00 89.31 91 ASN A CA 1
ATOM 743 C C . ASN A 1 91 ? -2.414 -4.969 -12.378 1.00 89.31 91 ASN A C 1
ATOM 745 O O . ASN A 1 91 ? -2.487 -4.592 -11.209 1.00 89.31 91 ASN A O 1
ATOM 749 N N . GLU A 1 92 ? -3.368 -4.692 -13.262 1.00 85.31 92 GLU A N 1
ATOM 750 C CA . GLU A 1 92 ? -4.553 -3.871 -12.968 1.00 85.31 92 GLU A CA 1
ATOM 751 C C . GLU A 1 92 ? -5.473 -4.460 -11.888 1.00 85.31 92 GLU A C 1
ATOM 753 O O . GLU A 1 92 ? -6.196 -3.732 -11.215 1.00 85.31 92 GLU A O 1
ATOM 758 N N . SER A 1 93 ? -5.416 -5.776 -11.667 1.00 83.56 93 SER A N 1
ATOM 759 C CA . SER A 1 93 ? -6.115 -6.441 -10.558 1.00 83.56 93 SER A CA 1
ATOM 760 C C . SER A 1 93 ? -5.348 -6.368 -9.231 1.00 83.56 93 SER A C 1
ATOM 762 O O . SER A 1 93 ? -5.715 -7.059 -8.282 1.00 83.56 93 SER A O 1
ATOM 764 N N . LEU A 1 94 ? -4.265 -5.583 -9.161 1.00 84.00 94 LEU A N 1
ATOM 765 C CA . LEU A 1 94 ? -3.352 -5.480 -8.018 1.00 84.00 94 LEU A CA 1
ATOM 766 C C . LEU A 1 94 ? -2.740 -6.826 -7.598 1.00 84.00 94 LEU A C 1
ATOM 768 O O . LEU A 1 94 ? -2.337 -7.016 -6.450 1.00 84.00 94 LEU A O 1
ATOM 772 N N . LYS A 1 95 ? -2.630 -7.772 -8.535 1.00 88.31 95 LYS A N 1
ATOM 773 C CA . LYS A 1 95 ? -1.888 -9.014 -8.326 1.00 88.31 95 LYS A CA 1
ATOM 774 C C . LYS A 1 95 ? -0.410 -8.750 -8.583 1.00 88.31 95 LYS A C 1
ATOM 776 O O . LYS A 1 95 ? -0.052 -8.230 -9.638 1.00 88.31 95 LYS A O 1
ATOM 781 N N . CYS A 1 96 ? 0.431 -9.136 -7.626 1.00 91.44 96 CYS A N 1
ATOM 782 C CA . CYS A 1 96 ? 1.882 -9.054 -7.762 1.00 91.44 96 CYS A CA 1
ATOM 783 C C . CYS A 1 96 ? 2.353 -9.909 -8.949 1.00 91.44 96 CYS A C 1
ATOM 785 O O . CYS A 1 96 ? 1.914 -11.054 -9.109 1.00 91.44 96 CYS A O 1
ATOM 787 N N . LEU A 1 97 ? 3.220 -9.338 -9.780 1.00 92.06 97 LEU A N 1
ATOM 788 C CA . LEU A 1 97 ? 3.842 -10.003 -10.916 1.00 92.06 97 LEU A CA 1
ATOM 789 C C . LEU A 1 97 ? 5.169 -10.636 -10.484 1.00 92.06 97 LEU A C 1
ATOM 791 O O . LEU A 1 97 ? 5.951 -10.014 -9.765 1.00 92.06 97 LEU A O 1
ATOM 795 N N . ASP A 1 98 ? 5.428 -11.867 -10.931 1.00 92.19 98 ASP A N 1
ATOM 796 C CA . ASP A 1 98 ? 6.689 -12.557 -10.646 1.00 92.19 98 ASP A CA 1
ATOM 797 C C . ASP A 1 98 ? 7.836 -11.857 -11.399 1.00 92.19 98 ASP A C 1
ATOM 799 O O . ASP A 1 98 ? 7.761 -11.775 -12.629 1.00 92.19 98 ASP A O 1
ATOM 803 N N . PRO A 1 99 ? 8.894 -11.378 -10.714 1.00 92.69 99 PRO A N 1
ATOM 804 C CA . PRO A 1 99 ? 10.042 -10.736 -11.354 1.00 92.69 99 PRO A CA 1
ATOM 805 C C . PRO A 1 99 ? 10.690 -11.569 -12.467 1.00 92.69 99 PRO A C 1
ATOM 807 O O . PRO A 1 99 ? 11.222 -11.000 -13.408 1.00 92.69 99 PRO A O 1
ATOM 810 N N . ARG A 1 100 ? 10.586 -12.902 -12.417 1.00 93.00 100 ARG A N 1
ATOM 811 C CA . ARG A 1 100 ? 11.148 -13.812 -13.433 1.00 93.00 100 ARG A CA 1
ATOM 812 C C . ARG A 1 100 ? 10.277 -13.956 -14.682 1.00 93.00 100 ARG A C 1
ATOM 814 O O . ARG A 1 100 ? 10.592 -14.742 -15.575 1.00 93.00 100 ARG A O 1
ATOM 821 N N . THR A 1 101 ? 9.139 -13.265 -14.737 1.00 91.12 101 THR A N 1
ATOM 822 C CA . THR A 1 101 ? 8.248 -13.306 -15.901 1.00 91.12 101 THR A CA 1
ATOM 823 C C . THR A 1 101 ? 8.938 -12.637 -17.080 1.00 91.12 101 THR A C 1
ATOM 825 O O . THR A 1 101 ? 9.271 -11.456 -17.017 1.00 91.12 101 THR A O 1
ATOM 828 N N . ASN A 1 102 ? 9.116 -13.381 -18.169 1.00 88.94 102 ASN A N 1
ATOM 829 C CA . ASN A 1 102 ? 9.734 -12.860 -19.380 1.00 88.94 102 ASN A CA 1
ATOM 830 C C . ASN A 1 102 ? 8.869 -11.752 -20.006 1.00 88.94 102 ASN A C 1
ATOM 832 O O . ASN A 1 102 ? 7.656 -11.920 -20.165 1.00 88.94 102 ASN A O 1
ATOM 836 N N . LEU A 1 103 ? 9.487 -10.646 -20.420 1.00 86.12 103 LEU A N 1
ATOM 837 C CA . LEU A 1 103 ? 8.772 -9.491 -20.965 1.00 86.12 103 LEU A CA 1
ATOM 838 C C . LEU A 1 103 ? 8.038 -9.797 -22.272 1.00 86.12 103 LEU A C 1
ATOM 840 O O . LEU A 1 103 ? 6.957 -9.264 -22.491 1.00 86.12 103 LEU A O 1
ATOM 844 N N . ASN A 1 104 ? 8.565 -10.693 -23.109 1.00 79.88 104 ASN A N 1
ATOM 845 C CA . ASN A 1 104 ? 7.912 -11.091 -24.360 1.00 79.88 104 ASN A CA 1
ATOM 846 C C . ASN A 1 104 ? 6.699 -12.005 -24.135 1.00 79.88 104 ASN A C 1
ATOM 848 O O . ASN A 1 104 ? 5.917 -12.217 -25.059 1.00 79.88 104 ASN A O 1
ATOM 852 N N . SER A 1 105 ? 6.551 -12.570 -22.932 1.00 78.69 105 SER A N 1
ATOM 853 C CA . SER A 1 105 ? 5.376 -13.368 -22.555 1.00 78.69 105 SER A CA 1
ATOM 854 C C . SER A 1 105 ? 4.216 -12.523 -22.034 1.00 78.69 105 SER A C 1
ATOM 856 O O . SER A 1 105 ? 3.082 -12.998 -21.975 1.00 78.69 105 SER A O 1
ATOM 858 N N . LEU A 1 106 ? 4.496 -11.277 -21.646 1.00 74.50 106 LEU A N 1
ATOM 859 C CA . LEU A 1 106 ? 3.462 -10.332 -21.268 1.00 74.50 106 LEU A CA 1
ATOM 860 C C . LEU A 1 106 ? 2.713 -9.911 -22.533 1.00 74.50 106 LEU A C 1
ATOM 862 O O . LEU A 1 106 ? 3.303 -9.730 -23.598 1.00 74.50 106 LEU A O 1
ATOM 866 N N . ASP A 1 107 ? 1.408 -9.702 -22.408 1.00 67.06 107 ASP A N 1
ATOM 867 C CA . ASP A 1 107 ? 0.637 -9.037 -23.453 1.00 67.06 107 ASP A CA 1
ATOM 868 C C . ASP A 1 107 ? 0.968 -7.530 -23.416 1.00 67.06 107 ASP A C 1
ATOM 870 O O . ASP A 1 107 ? 0.224 -6.711 -22.876 1.00 67.06 107 ASP A O 1
ATOM 874 N N . VAL A 1 108 ? 2.180 -7.187 -23.871 1.00 57.53 108 VAL A N 1
ATOM 875 C CA . VAL A 1 108 ? 2.804 -5.848 -23.965 1.00 57.53 108 VAL A CA 1
ATOM 876 C C . VAL A 1 108 ? 3.181 -5.580 -25.427 1.00 57.53 108 VAL A C 1
ATOM 878 O O . VAL A 1 108 ? 4.346 -5.524 -25.819 1.00 57.53 108 VAL A O 1
ATOM 881 N N . GLY A 1 109 ? 2.158 -5.510 -26.279 1.00 48.62 109 GLY A N 1
ATOM 882 C CA . GLY A 1 109 ? 2.259 -5.283 -27.720 1.00 48.62 109 GLY A CA 1
ATOM 883 C C . GLY A 1 109 ? 1.856 -3.866 -28.137 1.00 48.62 109 GLY A C 1
ATOM 884 O O . GLY A 1 109 ? 1.478 -3.026 -27.325 1.00 48.62 109 GLY A O 1
ATOM 885 N N . LYS A 1 110 ? 1.911 -3.571 -29.446 1.00 45.94 110 LYS A N 1
ATOM 886 C CA . LYS A 1 110 ? 1.483 -2.264 -29.998 1.00 45.94 110 LYS A CA 1
ATOM 887 C C . LYS A 1 110 ? 0.040 -1.888 -29.627 1.00 45.94 110 LYS A C 1
ATOM 889 O O . LYS A 1 110 ? -0.216 -0.686 -29.526 1.00 45.94 110 LYS A O 1
ATOM 894 N N . ASP A 1 111 ? -0.797 -2.897 -29.396 1.00 49.59 111 ASP A N 1
ATOM 895 C CA . ASP A 1 111 ? -2.240 -2.807 -29.166 1.00 49.59 111 ASP A CA 1
ATOM 896 C C . ASP A 1 111 ? -2.660 -3.318 -27.779 1.00 49.59 111 ASP A C 1
ATOM 898 O O . ASP A 1 111 ? -3.850 -3.505 -27.545 1.00 49.59 111 ASP A O 1
ATOM 902 N N . SER A 1 112 ? -1.716 -3.592 -26.870 1.00 57.16 112 SER A N 1
ATOM 903 C CA . SER A 1 112 ? -2.095 -4.074 -25.546 1.00 57.16 112 SER A CA 1
ATOM 904 C C . SER A 1 112 ? -2.322 -2.914 -24.577 1.00 57.16 112 SER A C 1
ATOM 906 O O . SER A 1 112 ? -1.486 -2.020 -24.400 1.00 57.16 112 SER A O 1
ATOM 908 N N . ASP A 1 113 ? -3.491 -2.944 -23.947 1.00 59.81 113 ASP A N 1
ATOM 909 C CA . ASP A 1 113 ? -3.915 -1.980 -22.931 1.00 59.81 113 ASP A CA 1
ATOM 910 C C . ASP A 1 113 ? -3.374 -2.332 -21.535 1.00 59.81 113 ASP A C 1
ATOM 912 O O . ASP A 1 113 ? -3.638 -1.616 -20.575 1.00 59.81 113 ASP A O 1
ATOM 916 N N . THR A 1 114 ? -2.586 -3.410 -21.410 1.00 67.94 114 THR A N 1
ATOM 917 C CA . THR A 1 114 ? -2.080 -3.902 -20.125 1.00 67.94 114 THR A CA 1
ATOM 918 C C . THR A 1 114 ? -1.230 -2.848 -19.418 1.00 67.94 114 THR A C 1
ATOM 920 O O . THR A 1 114 ? -0.104 -2.546 -19.834 1.00 67.94 114 THR A O 1
ATOM 923 N N . THR A 1 115 ? -1.744 -2.330 -18.303 1.00 86.75 115 THR A N 1
ATOM 924 C CA . THR A 1 115 ? -1.022 -1.392 -17.445 1.00 86.75 115 THR A CA 1
ATOM 925 C C . THR A 1 115 ? -0.271 -2.127 -16.335 1.00 86.75 115 THR A C 1
ATOM 927 O O . THR A 1 115 ? -0.863 -2.817 -15.503 1.00 86.75 115 THR A O 1
ATOM 930 N N . ILE A 1 116 ? 1.050 -1.945 -16.285 1.00 91.69 116 ILE A N 1
ATOM 931 C CA . ILE A 1 116 ? 1.884 -2.363 -15.155 1.00 91.69 116 ILE A CA 1
ATOM 932 C C . ILE A 1 116 ? 1.868 -1.255 -14.108 1.00 91.69 116 ILE A C 1
ATOM 934 O O . ILE A 1 116 ? 2.252 -0.117 -14.381 1.00 91.69 116 ILE A O 1
ATOM 938 N N . ILE A 1 117 ? 1.460 -1.594 -12.892 1.00 93.25 117 ILE A N 1
ATOM 939 C CA . ILE A 1 117 ? 1.470 -0.681 -11.752 1.00 93.25 117 ILE A CA 1
ATOM 940 C C . ILE A 1 117 ? 2.788 -0.858 -10.997 1.00 93.25 117 ILE A C 1
ATOM 942 O O . ILE A 1 117 ? 3.154 -1.972 -10.622 1.00 93.25 117 ILE A O 1
ATOM 946 N N . VAL A 1 118 ? 3.501 0.241 -10.763 1.00 95.31 118 VAL A N 1
ATOM 947 C CA . VAL A 1 118 ? 4.808 0.265 -10.100 1.00 95.31 118 VAL A CA 1
ATOM 948 C C . VAL A 1 118 ? 4.658 0.860 -8.707 1.00 95.31 118 VAL A C 1
ATOM 950 O O . VAL A 1 118 ? 4.366 2.050 -8.565 1.00 95.31 118 VAL A O 1
ATOM 953 N N . ARG A 1 119 ? 4.918 0.040 -7.687 1.00 94.94 119 ARG A N 1
ATOM 954 C CA . ARG A 1 119 ? 5.063 0.457 -6.289 1.00 94.94 119 ARG A CA 1
ATOM 955 C C . ARG A 1 119 ? 6.539 0.550 -5.945 1.00 94.94 119 ARG A C 1
ATOM 957 O O . ARG A 1 119 ? 7.298 -0.373 -6.238 1.00 94.94 119 ARG A O 1
ATOM 964 N N . TYR A 1 120 ? 6.937 1.639 -5.304 1.00 94.62 120 TYR A N 1
ATOM 965 C CA . TYR A 1 120 ? 8.337 1.907 -4.983 1.00 94.62 120 TYR A CA 1
ATOM 966 C C . TYR A 1 120 ? 8.479 2.526 -3.585 1.00 94.62 120 TYR A C 1
ATOM 968 O O . TYR A 1 120 ? 7.511 3.095 -3.061 1.00 94.62 120 TYR A O 1
ATOM 976 N N . PRO A 1 121 ? 9.652 2.394 -2.939 1.00 93.38 121 PRO A N 1
ATOM 977 C CA . PRO A 1 121 ? 9.871 2.951 -1.612 1.00 93.38 121 PRO A CA 1
ATOM 978 C C . PRO A 1 121 ? 9.915 4.481 -1.668 1.00 93.38 121 PRO A C 1
ATOM 980 O O . PRO A 1 121 ? 10.556 5.072 -2.534 1.00 93.38 121 PRO A O 1
ATOM 983 N N . LEU A 1 122 ? 9.253 5.126 -0.709 1.00 91.31 122 LEU A N 1
ATOM 984 C CA . LEU A 1 122 ? 9.342 6.572 -0.490 1.00 91.31 122 LEU A CA 1
ATOM 985 C C . LEU A 1 122 ? 10.474 6.907 0.486 1.00 91.31 122 LEU A C 1
ATOM 987 O O . LEU A 1 122 ? 11.077 7.976 0.422 1.00 91.31 122 LEU A O 1
ATOM 991 N N . SER A 1 123 ? 10.793 5.987 1.400 1.00 89.31 123 SER A N 1
ATOM 992 C CA . SER A 1 123 ? 11.976 6.075 2.255 1.00 89.31 123 SER A CA 1
ATOM 993 C C . SER A 1 123 ? 12.383 4.691 2.778 1.00 89.31 123 SER A C 1
ATOM 995 O O . SER A 1 123 ? 11.670 3.710 2.587 1.00 89.31 123 SER A O 1
ATOM 997 N N . ARG A 1 124 ? 13.518 4.610 3.485 1.00 88.88 124 ARG A N 1
ATOM 998 C CA . ARG A 1 124 ? 13.958 3.391 4.198 1.00 88.88 124 ARG A CA 1
ATOM 999 C C . ARG A 1 124 ? 13.234 3.169 5.535 1.00 88.88 124 ARG A C 1
ATOM 1001 O O . ARG A 1 124 ? 13.632 2.305 6.311 1.00 88.88 124 ARG A O 1
ATOM 1008 N N . LEU A 1 125 ? 12.216 3.976 5.832 1.00 92.12 125 LEU A N 1
ATOM 1009 C CA . LEU A 1 125 ? 11.470 3.909 7.081 1.00 92.12 125 LEU A CA 1
ATOM 1010 C C . LEU A 1 125 ? 10.659 2.608 7.149 1.00 92.12 125 LEU A C 1
ATOM 1012 O O . LEU A 1 125 ? 9.882 2.285 6.248 1.00 92.12 125 LEU A O 1
ATOM 1016 N N . SER A 1 126 ? 10.818 1.884 8.252 1.00 93.69 126 SER A N 1
ATOM 1017 C CA . SER A 1 126 ? 9.936 0.789 8.649 1.00 93.69 126 SER A CA 1
ATOM 1018 C C . SER A 1 126 ? 8.822 1.348 9.528 1.00 93.69 126 SER A C 1
ATOM 1020 O O . SER A 1 126 ? 9.099 2.020 10.518 1.00 93.69 126 SER A O 1
ATOM 1022 N N . ILE A 1 127 ? 7.563 1.067 9.209 1.00 96.44 127 ILE A N 1
ATOM 1023 C CA . ILE A 1 127 ? 6.420 1.553 9.985 1.00 96.44 127 ILE A CA 1
ATOM 1024 C C . ILE A 1 127 ? 5.838 0.373 10.757 1.00 96.44 127 ILE A C 1
ATOM 1026 O O . ILE A 1 127 ? 5.248 -0.541 10.180 1.00 96.44 127 ILE A O 1
ATOM 1030 N N . LYS A 1 128 ? 6.020 0.381 12.076 1.00 96.94 128 LYS A N 1
ATOM 1031 C CA . LYS A 1 128 ? 5.372 -0.545 13.000 1.00 96.94 128 LYS A CA 1
ATOM 1032 C C . LYS A 1 128 ? 4.002 0.012 13.360 1.00 96.94 128 LYS A C 1
ATOM 1034 O O . LYS A 1 128 ? 3.900 1.126 13.865 1.00 96.94 128 LYS A O 1
ATOM 1039 N N . VAL A 1 129 ? 2.955 -0.768 13.138 1.00 97.31 129 VAL A N 1
ATOM 1040 C CA . VAL A 1 129 ? 1.585 -0.347 13.420 1.00 97.31 129 VAL A CA 1
ATOM 1041 C C . VAL A 1 129 ? 0.953 -1.274 14.443 1.00 97.31 129 VAL A C 1
ATOM 1043 O O . VAL A 1 129 ? 0.905 -2.487 14.246 1.00 97.31 129 VAL A O 1
ATOM 1046 N N . ASN A 1 130 ? 0.432 -0.690 15.518 1.00 96.62 130 ASN A N 1
ATOM 1047 C CA . ASN A 1 130 ? -0.487 -1.360 16.423 1.00 96.62 130 ASN A CA 1
ATOM 1048 C C . ASN A 1 130 ? -1.913 -1.073 15.939 1.00 96.62 130 ASN A C 1
ATOM 1050 O O . ASN A 1 130 ? -2.435 0.034 16.092 1.00 96.62 130 ASN A O 1
ATOM 1054 N N . LEU A 1 131 ? -2.534 -2.072 15.327 1.00 95.81 131 LEU A N 1
ATOM 1055 C CA . LEU A 1 131 ? -3.905 -2.023 14.852 1.00 95.81 131 LEU A CA 1
ATOM 1056 C C . LEU A 1 131 ? -4.859 -2.367 15.990 1.00 95.81 131 LEU A C 1
ATOM 1058 O O . LEU A 1 131 ? -4.725 -3.402 16.638 1.00 95.81 131 LEU A O 1
ATOM 1062 N N . ARG A 1 132 ? -5.856 -1.513 16.204 1.00 92.81 132 ARG A N 1
ATOM 1063 C CA . ARG A 1 132 ? -6.968 -1.748 17.121 1.00 92.81 132 ARG A CA 1
ATOM 1064 C C . ARG A 1 132 ? -8.243 -1.918 16.326 1.00 92.81 132 ARG A C 1
ATOM 1066 O O . ARG A 1 132 ? -8.615 -1.034 15.560 1.00 92.81 132 ARG A O 1
ATOM 1073 N N . PHE A 1 133 ? -8.935 -3.018 16.548 1.00 86.50 133 PHE A N 1
ATOM 1074 C CA . PHE A 1 133 ? -10.265 -3.244 16.001 1.00 86.50 133 PHE A CA 1
ATOM 1075 C C . PHE A 1 133 ? -11.196 -3.730 17.117 1.00 86.50 133 PHE A C 1
ATOM 1077 O O . PHE A 1 133 ? -10.743 -3.864 18.247 1.00 86.50 133 PHE A O 1
ATOM 1084 N N . VAL A 1 134 ? -12.490 -3.892 16.821 1.00 72.25 134 VAL A N 1
ATOM 1085 C CA . VAL A 1 134 ? -13.589 -4.389 17.689 1.00 72.25 134 VAL A CA 1
ATOM 1086 C C . VAL A 1 134 ? -13.170 -4.915 19.072 1.00 72.25 134 VAL A C 1
ATOM 1088 O O . VAL A 1 134 ? -12.317 -5.793 19.177 1.00 72.25 134 VAL A O 1
ATOM 1091 N N . ASN A 1 135 ? -13.818 -4.432 20.138 1.00 68.06 135 ASN A N 1
ATOM 1092 C CA . ASN A 1 135 ? -13.527 -4.815 21.531 1.00 68.06 135 ASN A CA 1
ATOM 1093 C C . ASN A 1 135 ? -12.059 -4.599 21.942 1.00 68.06 135 ASN A C 1
ATOM 1095 O O . ASN A 1 135 ? -11.531 -5.313 22.786 1.00 68.06 135 ASN A O 1
ATOM 1099 N N . ASN A 1 136 ? -11.390 -3.603 21.351 1.00 69.31 136 ASN A N 1
ATOM 1100 C CA . ASN A 1 136 ?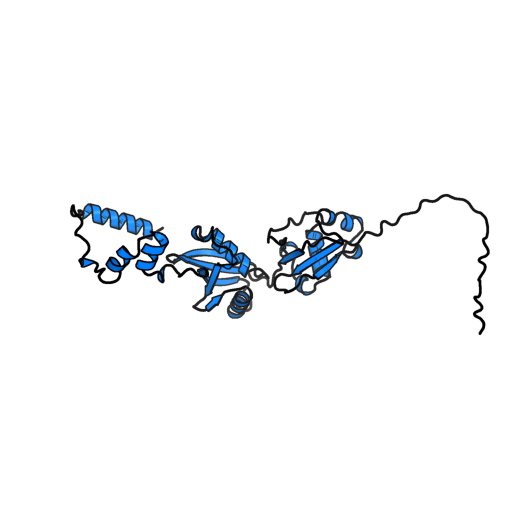 -9.978 -3.298 21.593 1.00 69.31 136 ASN A CA 1
ATOM 1101 C C . ASN A 1 136 ? -9.016 -4.459 21.298 1.00 69.31 136 ASN A C 1
ATOM 1103 O O . ASN A 1 136 ? -7.903 -4.457 21.832 1.00 69.31 136 ASN A O 1
ATOM 1107 N N . ARG A 1 137 ? -9.386 -5.406 20.423 1.00 78.19 137 ARG A N 1
ATOM 1108 C CA . ARG A 1 137 ? -8.440 -6.416 19.943 1.00 78.19 137 ARG A CA 1
ATOM 1109 C C . ARG A 1 137 ? -7.266 -5.709 19.272 1.00 78.19 137 ARG A C 1
ATOM 1111 O O . ARG A 1 137 ? -7.463 -4.871 18.386 1.00 78.19 137 ARG A O 1
ATOM 1118 N N . LYS A 1 138 ? -6.056 -6.040 19.721 1.00 90.12 138 LYS A N 1
ATOM 1119 C CA . LYS A 1 138 ? -4.811 -5.432 19.252 1.00 90.12 138 LYS A CA 1
ATOM 1120 C C . LYS A 1 138 ? -4.032 -6.428 18.421 1.00 90.12 138 LYS A C 1
ATOM 1122 O O . LYS A 1 138 ? -3.774 -7.537 18.868 1.00 90.12 138 LYS A O 1
ATOM 1127 N N . GLU A 1 139 ? -3.621 -5.996 17.247 1.00 94.44 139 GLU A N 1
ATOM 1128 C CA . GLU A 1 139 ? -2.756 -6.753 16.355 1.00 94.44 139 GLU A CA 1
ATOM 1129 C C . GLU A 1 139 ? -1.591 -5.858 15.954 1.00 94.44 139 GLU A C 1
ATOM 1131 O O . GLU A 1 139 ? -1.734 -4.641 15.859 1.00 94.44 139 GLU A O 1
ATOM 1136 N N . VAL A 1 140 ? -0.420 -6.446 15.739 1.00 95.12 140 VAL A N 1
ATOM 1137 C CA . VAL A 1 140 ? 0.772 -5.691 15.343 1.00 95.12 140 VAL A CA 1
ATOM 1138 C C . VAL A 1 140 ? 1.203 -6.141 13.959 1.00 95.12 140 VAL A C 1
ATOM 1140 O O . VAL A 1 140 ? 1.329 -7.339 13.695 1.00 95.12 140 VAL A O 1
ATOM 1143 N N . CYS A 1 141 ? 1.468 -5.180 13.082 1.00 96.19 141 CYS A N 1
ATOM 1144 C CA . CYS A 1 141 ? 2.089 -5.425 11.788 1.00 96.19 141 CYS A CA 1
ATOM 1145 C C . CYS A 1 141 ? 3.246 -4.450 11.547 1.00 96.19 141 CYS A C 1
ATOM 1147 O O . CYS A 1 141 ? 3.407 -3.440 12.238 1.00 96.19 141 CYS A O 1
ATOM 1149 N N . LYS A 1 142 ? 4.097 -4.791 10.580 1.00 96.12 142 LYS A N 1
ATOM 1150 C CA . LYS A 1 142 ? 5.152 -3.910 10.081 1.00 96.12 142 LYS A CA 1
ATOM 1151 C C . LYS A 1 142 ? 4.987 -3.772 8.579 1.00 96.12 142 LYS A C 1
ATOM 1153 O O . LYS A 1 142 ? 4.880 -4.779 7.886 1.00 96.12 142 LYS A O 1
ATOM 1158 N N . ILE A 1 143 ? 5.008 -2.541 8.090 1.00 95.88 143 ILE A N 1
ATOM 1159 C CA . ILE A 1 143 ? 4.935 -2.231 6.663 1.00 95.88 143 ILE A CA 1
ATOM 1160 C C . ILE A 1 143 ? 6.127 -1.364 6.251 1.00 95.88 143 ILE A C 1
ATOM 1162 O O . ILE A 1 143 ? 6.655 -0.583 7.045 1.00 95.88 143 ILE A O 1
ATOM 1166 N N . LYS A 1 144 ? 6.566 -1.512 4.999 1.00 93.44 144 LYS A N 1
ATOM 1167 C CA . LYS A 1 144 ? 7.582 -0.639 4.394 1.00 93.44 144 LYS A CA 1
ATOM 1168 C C . LYS A 1 144 ? 6.951 0.702 4.006 1.00 93.44 144 LYS A C 1
ATOM 1170 O O . LYS A 1 144 ? 5.812 0.718 3.541 1.00 93.44 144 LYS A O 1
ATOM 1175 N N . HIS A 1 145 ? 7.707 1.795 4.110 1.00 94.56 145 HIS A N 1
ATOM 1176 C CA . HIS A 1 145 ? 7.273 3.104 3.622 1.00 94.56 145 HIS A CA 1
ATOM 1177 C C . HIS A 1 145 ? 7.389 3.214 2.092 1.00 94.56 145 HIS A C 1
ATOM 1179 O O . HIS A 1 145 ? 8.436 3.557 1.539 1.00 94.56 145 HIS A O 1
ATOM 1185 N N . THR A 1 146 ? 6.296 2.894 1.405 1.00 94.75 146 THR A N 1
ATOM 1186 C CA . THR A 1 146 ? 6.156 2.884 -0.060 1.00 94.75 146 THR A CA 1
ATOM 1187 C C . THR A 1 146 ? 4.962 3.721 -0.522 1.00 94.75 146 THR A C 1
ATOM 1189 O O . THR A 1 146 ? 4.089 4.065 0.277 1.00 94.75 146 THR A O 1
ATOM 1192 N N . THR A 1 147 ? 4.859 3.957 -1.831 1.00 93.94 147 THR A N 1
ATOM 1193 C CA . THR A 1 147 ? 3.677 4.573 -2.466 1.00 93.94 147 THR A CA 1
ATOM 1194 C C . THR A 1 147 ? 2.357 3.862 -2.173 1.00 93.94 147 THR A C 1
ATOM 1196 O O . THR A 1 147 ? 1.297 4.470 -2.292 1.00 93.94 147 THR A O 1
ATOM 1199 N N . GLY A 1 148 ? 2.404 2.591 -1.771 1.00 93.62 148 GLY A N 1
ATOM 1200 C CA . GLY A 1 148 ? 1.226 1.792 -1.451 1.00 93.62 148 GLY A CA 1
ATOM 1201 C C . GLY A 1 148 ? 1.091 1.434 0.020 1.00 93.62 148 GLY A C 1
ATOM 1202 O O . GLY A 1 148 ? 0.351 0.505 0.336 1.00 93.62 148 GLY A O 1
ATOM 1203 N N . SER A 1 149 ? 1.781 2.139 0.925 1.00 95.38 149 SER A N 1
ATOM 1204 C CA . SER A 1 149 ? 1.751 1.852 2.371 1.00 95.38 149 SER A CA 1
ATOM 1205 C C . SER A 1 149 ? 0.327 1.770 2.925 1.00 95.38 149 SER A C 1
ATOM 1207 O O . SER A 1 149 ? 0.007 0.856 3.681 1.00 95.38 149 SER A O 1
ATOM 1209 N N . PHE A 1 150 ? -0.559 2.675 2.500 1.00 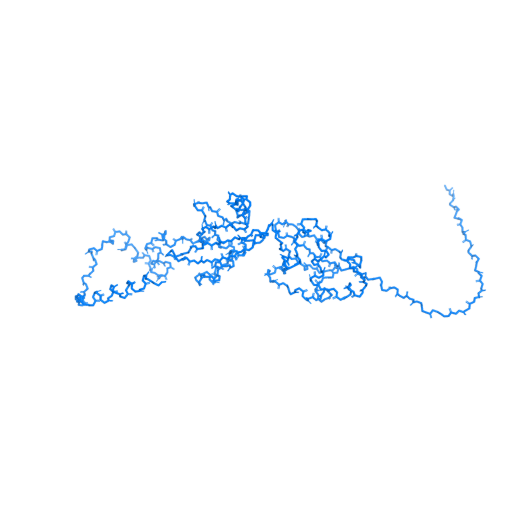95.88 150 PHE A N 1
ATOM 1210 C CA . PHE A 1 150 ? -1.960 2.667 2.921 1.00 95.88 150 PHE A CA 1
ATOM 1211 C C . PHE A 1 150 ? -2.703 1.404 2.463 1.00 95.88 150 PHE A C 1
ATOM 1213 O O . PHE A 1 150 ? -3.395 0.765 3.252 1.00 95.88 150 PHE A O 1
ATOM 1220 N N . ASN A 1 151 ? -2.510 0.987 1.210 1.00 93.88 151 ASN A N 1
ATOM 1221 C CA . ASN A 1 151 ? -3.094 -0.250 0.697 1.00 93.88 151 ASN A CA 1
ATOM 1222 C C . ASN A 1 151 ? -2.527 -1.486 1.415 1.00 93.88 151 ASN A C 1
ATOM 1224 O O . ASN A 1 151 ? -3.286 -2.384 1.778 1.00 93.88 151 ASN A O 1
ATOM 1228 N N . MET A 1 152 ? -1.217 -1.512 1.684 1.00 94.38 152 MET A N 1
ATOM 1229 C CA . MET A 1 152 ? -0.589 -2.564 2.491 1.00 94.38 152 MET A CA 1
ATOM 1230 C C . MET A 1 152 ? -1.223 -2.645 3.880 1.00 94.38 152 MET A C 1
ATOM 1232 O O . MET A 1 152 ? -1.512 -3.737 4.355 1.00 94.38 152 MET A O 1
ATOM 1236 N N . LEU A 1 153 ? -1.509 -1.503 4.504 1.00 96.00 153 LEU A N 1
ATOM 1237 C CA . LEU A 1 153 ? -2.154 -1.450 5.810 1.00 96.00 153 LEU A CA 1
ATOM 1238 C C . LEU A 1 153 ? -3.581 -2.020 5.787 1.00 96.00 153 LEU A C 1
ATOM 1240 O O . LEU A 1 153 ? -3.958 -2.758 6.696 1.00 96.00 153 LEU A O 1
ATOM 1244 N N . GLN A 1 154 ? -4.365 -1.724 4.745 1.00 95.69 154 GLN A N 1
ATOM 1245 C CA . GLN A 1 154 ? -5.700 -2.311 4.558 1.00 95.69 154 GLN A CA 1
ATOM 1246 C C . GLN A 1 154 ? -5.628 -3.836 4.403 1.00 95.69 154 GLN A C 1
ATOM 1248 O O . GLN A 1 154 ? -6.430 -4.556 5.000 1.00 95.69 154 GLN A O 1
ATOM 1253 N N . VAL A 1 155 ? -4.654 -4.332 3.632 1.00 93.94 155 VAL A N 1
ATOM 1254 C CA . VAL A 1 155 ? -4.413 -5.771 3.445 1.00 93.94 155 VAL A CA 1
ATOM 1255 C C . VAL A 1 155 ? -3.997 -6.434 4.760 1.00 93.94 155 VAL A C 1
ATOM 1257 O O . VAL A 1 155 ? -4.570 -7.460 5.127 1.00 93.94 155 VAL A O 1
ATOM 1260 N N . GLU A 1 156 ? -3.066 -5.831 5.502 1.00 95.50 156 GLU A N 1
ATOM 1261 C CA . GLU A 1 156 ? -2.635 -6.314 6.817 1.00 95.50 156 GLU A CA 1
ATOM 1262 C C . GLU A 1 156 ? -3.813 -6.373 7.791 1.00 95.50 156 GLU A C 1
ATOM 1264 O O . GLU A 1 156 ? -4.086 -7.434 8.349 1.00 95.50 156 GLU A O 1
ATOM 1269 N N . ALA A 1 157 ? -4.583 -5.290 7.931 1.00 94.12 157 ALA A N 1
ATOM 1270 C CA . ALA A 1 157 ? -5.765 -5.269 8.789 1.00 94.12 157 ALA A CA 1
ATOM 1271 C C . ALA A 1 157 ? -6.746 -6.392 8.427 1.00 94.12 157 ALA A C 1
ATOM 1273 O O . ALA A 1 157 ? -7.175 -7.150 9.297 1.00 94.12 157 ALA A O 1
ATOM 1274 N N . LYS A 1 158 ? -7.041 -6.558 7.135 1.00 93.12 158 LYS A N 1
ATOM 1275 C CA . LYS A 1 158 ? -7.932 -7.612 6.648 1.00 93.12 158 LYS A CA 1
ATOM 1276 C C . LYS A 1 158 ? -7.415 -9.024 6.947 1.00 93.12 158 LYS A C 1
ATOM 1278 O O . LYS A 1 158 ? -8.211 -9.903 7.255 1.00 93.12 158 LYS A O 1
ATOM 1283 N N . SER A 1 159 ? -6.102 -9.238 6.884 1.00 93.19 159 SER A N 1
ATOM 1284 C CA . SER A 1 159 ? -5.486 -10.532 7.209 1.00 93.19 159 SER A CA 1
ATOM 1285 C C . SER A 1 159 ? -5.506 -10.855 8.708 1.00 93.19 159 SER A C 1
ATOM 1287 O O . SER A 1 159 ? -5.559 -12.022 9.085 1.00 93.19 159 SER A O 1
ATOM 1289 N N . LYS A 1 160 ? -5.461 -9.827 9.566 1.00 92.50 160 LYS A N 1
ATOM 1290 C CA . LYS A 1 160 ? -5.379 -9.969 11.026 1.00 92.50 160 LYS A CA 1
ATOM 1291 C C . LYS A 1 160 ? -6.744 -10.088 11.698 1.00 92.50 160 LYS A C 1
ATOM 1293 O O . LYS A 1 160 ? -6.861 -10.727 12.742 1.00 92.50 160 LYS A O 1
ATOM 1298 N N . PHE A 1 161 ? -7.774 -9.486 11.110 1.00 88.12 161 PHE A N 1
ATOM 1299 C CA . PHE A 1 161 ? -9.122 -9.485 11.664 1.00 88.12 161 PHE A CA 1
ATOM 1300 C C . PHE A 1 161 ? -10.083 -10.255 10.759 1.00 88.12 161 PHE A C 1
ATOM 1302 O O . PHE A 1 161 ? -10.526 -9.746 9.734 1.00 88.12 161 PHE A O 1
ATOM 1309 N N . GLU A 1 162 ? -10.467 -11.461 11.178 1.00 86.12 162 GLU A N 1
ATOM 1310 C CA . GLU A 1 162 ? -11.374 -12.343 10.424 1.00 86.12 162 GLU A CA 1
ATOM 1311 C C . GLU A 1 162 ? -12.699 -11.666 10.041 1.00 86.12 162 GLU A C 1
ATOM 1313 O O . GLU A 1 162 ? -13.211 -11.863 8.943 1.00 86.12 162 GLU A O 1
ATOM 1318 N N . SER A 1 163 ? -13.225 -10.785 10.895 1.00 83.31 163 SER A N 1
ATOM 1319 C CA . SER A 1 163 ? -14.454 -10.025 10.628 1.00 83.31 163 SER A CA 1
ATOM 1320 C C . SER A 1 163 ? -14.330 -8.992 9.496 1.00 83.31 163 SER A C 1
ATOM 1322 O O . SER A 1 163 ? -15.340 -8.426 9.070 1.00 83.31 163 SER A O 1
ATOM 1324 N N . LEU A 1 164 ? -13.121 -8.762 8.973 1.00 86.50 164 LEU A N 1
ATOM 1325 C CA . LEU A 1 164 ? -12.856 -7.953 7.781 1.00 86.50 164 LEU A CA 1
ATOM 1326 C C . LEU A 1 164 ? -12.740 -8.785 6.494 1.00 86.50 164 LEU A C 1
ATOM 1328 O O . LEU A 1 164 ? -12.607 -8.195 5.420 1.00 86.50 164 LEU A O 1
ATOM 1332 N N . ALA A 1 165 ? -12.806 -10.121 6.558 1.00 84.12 165 ALA A N 1
ATOM 1333 C CA . ALA A 1 165 ? -12.591 -11.001 5.404 1.00 84.12 165 ALA A CA 1
ATOM 1334 C C . ALA A 1 165 ? -13.501 -10.664 4.205 1.00 84.12 165 ALA A C 1
ATOM 1336 O O . ALA A 1 165 ? -13.036 -10.620 3.062 1.00 84.12 165 ALA A O 1
ATOM 1337 N N . ASP A 1 166 ? -14.757 -10.304 4.466 1.00 83.94 166 ASP A N 1
ATOM 1338 C CA . ASP A 1 166 ? -15.728 -9.951 3.421 1.00 83.94 166 ASP A CA 1
ATOM 1339 C C . ASP A 1 166 ? -15.764 -8.450 3.091 1.00 83.94 166 ASP A C 1
ATOM 1341 O O . ASP A 1 166 ? -16.457 -8.023 2.167 1.00 83.94 166 ASP A O 1
ATOM 1345 N N . CYS A 1 167 ? -15.013 -7.618 3.819 1.00 86.06 167 CYS A N 1
ATOM 1346 C CA . CYS A 1 167 ? -14.970 -6.179 3.563 1.00 86.06 167 CYS A CA 1
ATOM 1347 C C . CYS A 1 167 ? -14.137 -5.881 2.309 1.00 86.06 167 CYS A C 1
ATOM 1349 O O . CYS A 1 167 ? -13.064 -6.464 2.096 1.00 86.06 167 CYS A O 1
ATOM 1351 N N . LYS A 1 168 ? -14.599 -4.943 1.472 1.00 90.19 168 LYS A N 1
ATOM 1352 C CA . LYS A 1 168 ? -13.772 -4.417 0.379 1.00 90.19 168 LYS A CA 1
ATOM 1353 C C . LYS A 1 168 ? -12.660 -3.565 0.983 1.00 90.19 168 LYS A C 1
ATOM 1355 O O . LYS A 1 168 ? -12.896 -2.854 1.954 1.00 90.19 168 LYS A O 1
ATOM 1360 N N . LEU A 1 169 ? -11.463 -3.596 0.392 1.00 89.75 169 LEU A N 1
ATOM 1361 C CA . LEU A 1 169 ? -10.331 -2.808 0.900 1.00 89.75 169 LEU A CA 1
ATOM 1362 C C . LEU A 1 169 ? -10.676 -1.315 0.974 1.00 89.75 169 LEU A C 1
ATOM 1364 O O . LEU A 1 169 ? -10.413 -0.698 1.992 1.00 89.75 169 LEU A O 1
ATOM 1368 N N . ASN A 1 170 ? -11.361 -0.774 -0.038 1.00 89.81 170 ASN A N 1
ATOM 1369 C CA . ASN A 1 170 ? -11.760 0.641 -0.089 1.00 89.81 170 ASN A CA 1
ATOM 1370 C C . ASN A 1 170 ? -12.750 1.060 1.012 1.00 89.81 170 ASN A C 1
ATOM 1372 O O . ASN A 1 170 ? -12.906 2.255 1.262 1.00 89.81 170 ASN A O 1
ATOM 1376 N N . ASP A 1 171 ? -13.408 0.097 1.661 1.00 91.88 171 ASP A N 1
ATOM 1377 C CA . ASP A 1 171 ? -14.271 0.375 2.805 1.00 91.88 171 ASP A CA 1
ATOM 1378 C C . ASP A 1 171 ? -13.459 0.458 4.104 1.00 91.88 171 ASP A C 1
ATOM 1380 O O . ASP A 1 171 ? -13.945 1.017 5.077 1.00 91.88 171 ASP A O 1
ATOM 1384 N N . ILE A 1 172 ? -12.232 -0.067 4.148 1.00 94.12 172 ILE A N 1
ATOM 1385 C CA . ILE A 1 172 ? -11.379 -0.058 5.340 1.00 94.12 172 ILE A CA 1
ATOM 1386 C C . ILE A 1 172 ? -10.567 1.238 5.374 1.00 94.12 172 ILE A C 1
ATOM 1388 O O . ILE A 1 172 ? -9.832 1.549 4.436 1.00 94.12 172 ILE A O 1
ATOM 1392 N N . TYR A 1 173 ? -10.659 1.968 6.479 1.00 96.12 173 TYR A N 1
ATOM 1393 C CA . TYR A 1 173 ? -9.869 3.167 6.748 1.00 96.12 173 TYR A CA 1
ATOM 1394 C C . TYR A 1 173 ? -9.405 3.180 8.206 1.00 96.12 173 TYR A C 1
ATOM 1396 O O . TYR A 1 173 ? -9.688 2.244 8.962 1.00 96.12 173 TYR A O 1
ATOM 1404 N N . PHE A 1 174 ? -8.641 4.198 8.600 1.00 96.50 174 PHE A N 1
ATOM 1405 C CA . PHE A 1 174 ? -8.013 4.224 9.919 1.00 96.50 174 PHE A CA 1
ATOM 1406 C C . PHE A 1 174 ? -8.248 5.543 10.639 1.00 96.50 174 PHE A C 1
ATOM 1408 O O . PHE A 1 174 ? -8.553 6.554 10.022 1.00 96.50 174 PHE A O 1
ATOM 1415 N N . GLU A 1 175 ? -8.069 5.531 11.951 1.00 95.12 175 GLU A N 1
ATOM 1416 C CA . GLU A 1 175 ? -8.074 6.717 12.801 1.00 95.12 175 GLU A CA 1
ATOM 1417 C C . GLU A 1 175 ? -6.824 6.699 13.687 1.00 95.12 175 GLU A C 1
ATOM 1419 O O . GLU A 1 175 ? -6.481 5.669 14.281 1.00 95.12 175 GLU A O 1
ATOM 1424 N N . HIS A 1 176 ? -6.150 7.843 13.790 1.00 95.19 176 HIS A N 1
ATOM 1425 C CA . HIS A 1 176 ? -5.041 8.065 14.711 1.00 95.19 176 HIS A CA 1
ATOM 1426 C C . HIS A 1 176 ? -5.334 9.284 15.579 1.00 95.19 176 HIS A C 1
ATOM 1428 O O . HIS A 1 176 ? -5.468 10.386 15.064 1.00 95.19 176 HIS A O 1
ATOM 1434 N N . GLN A 1 177 ? -5.426 9.096 16.899 1.00 90.88 177 GLN A N 1
ATOM 1435 C CA . GLN A 1 177 ? -5.648 10.193 17.857 1.00 90.88 177 GLN A CA 1
ATOM 1436 C C . GLN A 1 177 ? -6.858 11.093 17.511 1.00 90.88 177 GLN A C 1
ATOM 1438 O O . GLN A 1 177 ? -6.841 12.289 17.781 1.00 90.88 177 GLN A O 1
ATOM 1443 N N . GLY A 1 178 ? -7.915 10.515 16.928 1.00 88.31 178 GLY A N 1
ATOM 1444 C CA . GLY A 1 178 ? -9.118 11.238 16.501 1.00 88.31 178 GLY A CA 1
ATOM 1445 C C . GLY A 1 178 ? -9.060 11.838 15.089 1.00 88.31 178 GLY A C 1
ATOM 1446 O O . GLY A 1 178 ? -10.066 12.368 14.631 1.00 88.31 178 GLY A O 1
ATOM 1447 N N . GLU A 1 179 ? -7.929 11.743 14.382 1.00 92.75 179 GLU A N 1
ATOM 1448 C CA . GLU A 1 179 ? -7.796 12.154 12.978 1.00 92.75 179 GLU A CA 1
ATOM 1449 C C . GLU A 1 179 ? -8.058 10.961 12.040 1.00 92.75 179 GLU A C 1
ATOM 1451 O O . GLU A 1 179 ? -7.448 9.896 12.188 1.00 92.75 179 GLU A O 1
ATOM 1456 N N . GLU A 1 180 ? -8.954 11.131 11.061 1.00 95.06 180 GLU A N 1
ATOM 1457 C CA . GLU A 1 180 ? -9.292 10.092 10.079 1.00 95.06 180 GLU A CA 1
ATOM 1458 C C . GLU A 1 180 ? -8.281 10.020 8.922 1.00 95.06 180 GLU A C 1
ATOM 1460 O O . GLU A 1 180 ? -7.973 10.991 8.226 1.00 95.06 180 GLU A O 1
ATOM 1465 N N . ILE A 1 181 ? -7.811 8.807 8.658 1.00 96.56 181 ILE A N 1
ATOM 1466 C CA . ILE A 1 181 ? -6.855 8.453 7.614 1.00 96.56 181 ILE A CA 1
ATOM 1467 C C . ILE A 1 181 ? -7.614 7.656 6.556 1.00 96.56 181 ILE A C 1
ATOM 1469 O O . ILE A 1 181 ? -7.724 6.429 6.609 1.00 96.56 181 ILE A O 1
ATOM 1473 N N . GLU A 1 182 ? -8.185 8.380 5.603 1.00 94.31 182 GLU A N 1
ATOM 1474 C CA . GLU A 1 182 ? -9.122 7.832 4.623 1.00 94.31 182 GLU A CA 1
ATOM 1475 C C . GLU A 1 182 ? -8.459 7.305 3.350 1.00 94.31 182 GLU A C 1
ATOM 1477 O O . GLU A 1 182 ? -9.081 6.564 2.587 1.00 94.31 182 GLU A O 1
ATOM 1482 N N . ASN A 1 183 ? -7.230 7.742 3.078 1.00 93.44 183 ASN A N 1
ATOM 1483 C CA . ASN A 1 183 ? -6.531 7.494 1.825 1.00 93.44 183 ASN A CA 1
ATOM 1484 C C . ASN A 1 183 ? -5.004 7.592 2.008 1.00 93.44 183 ASN A C 1
ATOM 1486 O O . ASN A 1 183 ? -4.499 7.966 3.069 1.00 93.44 183 ASN A O 1
ATOM 1490 N N . ALA A 1 184 ? -4.267 7.277 0.938 1.00 93.56 184 ALA A N 1
ATOM 1491 C CA . ALA A 1 184 ? -2.806 7.322 0.922 1.00 93.56 184 ALA A CA 1
ATOM 1492 C C . ALA A 1 184 ? -2.228 8.718 1.212 1.00 93.56 184 ALA A C 1
ATOM 1494 O O . ALA A 1 184 ? -1.182 8.811 1.844 1.00 93.56 184 ALA A O 1
ATOM 1495 N N . TYR A 1 185 ? -2.917 9.792 0.812 1.00 92.94 185 TYR A N 1
ATOM 1496 C CA . TYR A 1 185 ? -2.472 11.160 1.080 1.00 92.94 185 TYR A CA 1
ATOM 1497 C C . TYR A 1 185 ? -2.533 11.494 2.579 1.00 92.94 185 TYR A C 1
ATOM 1499 O O . TYR A 1 185 ? -1.552 11.986 3.128 1.00 92.94 185 TYR A O 1
ATOM 1507 N N . HIS A 1 186 ? -3.625 11.149 3.275 1.00 95.56 186 HIS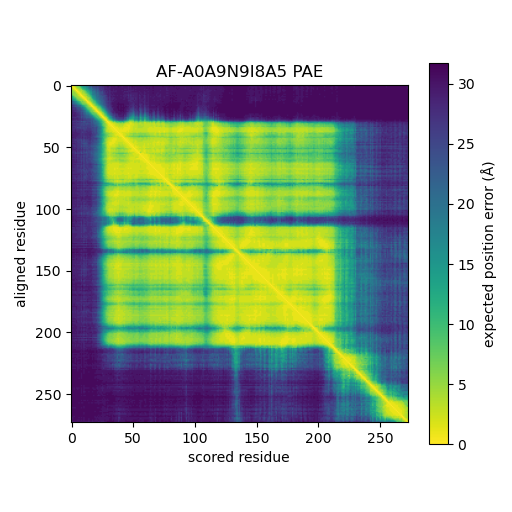 A N 1
ATOM 1508 C CA . HIS A 1 186 ? -3.711 11.336 4.733 1.00 95.56 186 HIS A CA 1
ATOM 1509 C C . HIS A 1 186 ? -2.652 10.505 5.466 1.00 95.56 186 HIS A C 1
ATOM 1511 O O . HIS A 1 186 ? -2.082 10.958 6.456 1.00 95.56 186 HIS A O 1
ATOM 1517 N N . PHE A 1 187 ? -2.381 9.289 4.979 1.00 96.19 187 PHE A N 1
ATOM 1518 C CA . PHE A 1 187 ? -1.365 8.429 5.576 1.00 96.19 187 PHE A CA 1
ATOM 1519 C C . PHE A 1 187 ? 0.042 9.013 5.418 1.00 96.19 187 PHE A C 1
ATOM 1521 O O . PHE A 1 187 ? 0.804 8.993 6.379 1.00 96.19 187 PHE A O 1
ATOM 1528 N N . GLU A 1 188 ? 0.372 9.581 4.255 1.00 94.62 188 GLU A N 1
ATOM 1529 C CA . GLU A 1 188 ? 1.663 10.246 4.048 1.00 94.62 188 GLU A CA 1
ATOM 1530 C C . GLU A 1 188 ? 1.830 11.440 4.995 1.00 94.62 188 GLU A C 1
ATOM 1532 O O . GLU A 1 188 ? 2.841 11.535 5.684 1.00 94.62 188 GLU A O 1
ATOM 1537 N N . LEU A 1 189 ? 0.804 12.293 5.122 1.00 94.88 189 LEU A N 1
ATOM 1538 C CA . LEU A 1 189 ? 0.828 13.419 6.063 1.00 94.88 189 LEU A CA 1
ATOM 1539 C C . LEU A 1 189 ? 1.048 12.960 7.510 1.00 94.88 189 LEU A C 1
ATOM 1541 O O . LEU A 1 189 ? 1.775 13.602 8.268 1.00 94.88 189 LEU A O 1
ATOM 1545 N N . LEU A 1 190 ? 0.440 11.837 7.899 1.00 95.94 190 LEU A N 1
ATOM 1546 C CA . LEU A 1 190 ? 0.653 11.244 9.214 1.00 95.94 190 LEU A CA 1
ATOM 1547 C C . LEU A 1 190 ? 2.101 10.768 9.386 1.00 95.94 190 LEU A C 1
ATOM 1549 O O . LEU A 1 190 ? 2.717 11.033 10.418 1.00 95.94 190 LEU A O 1
ATOM 1553 N N . VAL A 1 191 ? 2.656 10.076 8.390 1.00 94.56 191 VAL A N 1
ATOM 1554 C CA . VAL A 1 191 ? 4.048 9.613 8.434 1.00 94.56 191 VAL A CA 1
ATOM 1555 C C . VAL A 1 191 ? 5.000 10.799 8.541 1.00 94.56 191 VAL A C 1
ATOM 1557 O O . VAL A 1 191 ? 5.876 10.781 9.400 1.00 94.56 191 VAL A O 1
ATOM 1560 N N . GLU A 1 192 ? 4.813 11.848 7.742 1.00 92.75 192 GLU A N 1
ATOM 1561 C CA . GLU A 1 192 ? 5.631 13.064 7.799 1.00 92.75 192 GLU A CA 1
ATOM 1562 C C . GLU A 1 192 ? 5.545 13.762 9.164 1.00 92.75 192 GLU A C 1
ATOM 1564 O O . GLU A 1 192 ? 6.572 14.158 9.712 1.00 92.75 192 GLU A O 1
ATOM 1569 N N . LYS A 1 193 ? 4.343 13.859 9.748 1.00 93.12 193 LYS A N 1
ATOM 1570 C CA . LYS A 1 193 ? 4.097 14.504 11.051 1.00 93.12 193 LYS A CA 1
ATOM 1571 C C . LYS A 1 193 ? 4.808 13.806 12.212 1.00 93.12 193 LYS A C 1
ATOM 1573 O O . LYS A 1 193 ? 5.249 14.478 13.141 1.00 93.12 193 LYS A O 1
ATOM 1578 N N . PHE A 1 194 ? 4.894 12.475 12.184 1.00 91.44 194 PHE A N 1
ATOM 1579 C CA . PHE A 1 194 ? 5.420 11.677 13.300 1.00 91.44 194 PHE A CA 1
ATOM 1580 C C . PHE A 1 194 ? 6.810 11.085 13.053 1.00 91.44 194 PHE A C 1
ATOM 1582 O O . PHE A 1 194 ? 7.404 10.507 13.966 1.00 91.44 194 PHE A O 1
ATOM 1589 N N . LYS A 1 195 ? 7.357 11.212 11.843 1.00 89.94 195 LYS A N 1
ATOM 1590 C CA . LYS A 1 195 ? 8.716 10.767 11.547 1.00 89.94 195 LYS A CA 1
ATOM 1591 C C . LYS A 1 195 ? 9.725 11.651 12.277 1.00 89.94 195 LYS A C 1
ATOM 1593 O O . LYS A 1 195 ? 9.840 12.842 12.018 1.00 89.94 195 LYS A O 1
ATOM 1598 N N . GLU A 1 196 ? 10.518 11.032 13.142 1.00 86.62 196 GLU A N 1
ATOM 1599 C CA . GLU A 1 196 ? 11.634 11.700 13.808 1.00 86.62 196 GLU A CA 1
ATOM 1600 C C . GLU A 1 196 ? 12.909 11.647 12.954 1.00 86.62 196 GLU A C 1
ATOM 1602 O O . GLU A 1 196 ? 13.222 10.631 12.321 1.00 86.62 196 GLU A O 1
ATOM 1607 N N . GLU A 1 197 ? 13.686 12.732 12.966 1.00 82.25 197 GLU A N 1
ATOM 1608 C CA . GLU A 1 197 ? 14.982 12.778 12.290 1.00 82.25 197 GLU A CA 1
ATOM 1609 C C . GLU A 1 197 ? 15.945 11.723 12.855 1.00 82.25 197 GLU A C 1
ATOM 1611 O O . GLU A 1 197 ? 16.082 11.541 14.063 1.00 82.25 197 GLU A O 1
ATOM 1616 N N . GLY A 1 198 ? 16.622 10.995 11.963 1.00 78.44 198 GLY A N 1
ATOM 1617 C CA . GLY A 1 198 ? 17.595 9.964 12.335 1.00 78.44 198 GLY A CA 1
ATOM 1618 C C . GLY A 1 198 ? 17.001 8.621 12.779 1.00 78.44 198 GLY A C 1
ATOM 1619 O O . GLY A 1 198 ? 17.765 7.675 12.979 1.00 78.44 198 GLY A O 1
ATOM 1620 N N . LYS A 1 199 ? 15.670 8.484 12.887 1.00 86.94 199 LYS A N 1
ATOM 1621 C CA . LYS A 1 199 ? 15.022 7.192 13.162 1.00 86.94 199 LYS A CA 1
ATOM 1622 C C . LYS A 1 199 ? 14.619 6.475 11.874 1.00 86.94 199 LYS A C 1
ATOM 1624 O O . LYS A 1 199 ? 14.004 7.045 10.978 1.00 86.94 199 LYS A O 1
ATOM 1629 N N . ASN A 1 200 ? 14.929 5.178 11.826 1.00 87.69 200 ASN A N 1
ATOM 1630 C CA . ASN A 1 200 ? 14.560 4.282 10.723 1.00 87.69 200 ASN A CA 1
ATOM 1631 C C . ASN A 1 200 ? 13.284 3.473 11.008 1.00 87.69 200 ASN A C 1
ATOM 1633 O O . ASN A 1 200 ? 12.838 2.719 10.145 1.00 87.69 200 ASN A O 1
ATOM 1637 N N . GLU A 1 201 ? 12.689 3.621 12.194 1.00 93.81 201 GLU A N 1
ATOM 1638 C CA . GLU A 1 201 ? 11.412 3.003 12.547 1.00 93.81 201 GLU A CA 1
ATOM 1639 C C . GLU A 1 201 ? 10.440 4.063 13.083 1.00 93.81 201 GLU A C 1
ATOM 1641 O O . GLU A 1 201 ? 10.803 4.860 13.948 1.00 93.81 201 GLU A O 1
ATOM 1646 N N . LEU A 1 202 ? 9.210 4.054 12.568 1.00 95.06 202 LEU A N 1
ATOM 1647 C CA . LEU A 1 202 ? 8.075 4.844 13.043 1.00 95.06 202 LEU A CA 1
ATOM 1648 C C . LEU A 1 202 ? 7.064 3.896 13.690 1.00 95.06 202 LEU A C 1
ATOM 1650 O O . LEU A 1 202 ? 6.748 2.857 13.116 1.00 95.06 202 LEU A O 1
ATOM 1654 N N . SER A 1 203 ? 6.553 4.246 14.869 1.00 95.25 203 SER A N 1
ATOM 1655 C CA . SER A 1 203 ? 5.480 3.497 15.531 1.00 95.25 203 SER A CA 1
ATOM 1656 C C . SER A 1 203 ? 4.176 4.285 15.488 1.00 95.25 203 SER A C 1
ATOM 1658 O O . SER A 1 203 ? 4.152 5.441 15.897 1.00 95.25 203 SER A O 1
ATOM 1660 N N . LEU A 1 204 ? 3.102 3.653 15.017 1.00 96.31 204 LEU A N 1
ATOM 1661 C CA . LEU A 1 204 ? 1.763 4.238 14.945 1.00 96.31 204 LEU A CA 1
ATOM 1662 C C . LEU A 1 204 ? 0.746 3.355 15.673 1.00 96.31 204 LEU A C 1
ATOM 1664 O O . LEU A 1 204 ? 0.758 2.133 15.532 1.00 96.31 204 LEU A O 1
ATOM 1668 N N . ASP A 1 205 ? -0.180 3.982 16.394 1.00 95.81 205 ASP A N 1
ATOM 1669 C CA . ASP A 1 205 ? -1.353 3.327 16.977 1.00 95.81 205 ASP A CA 1
ATOM 1670 C C . ASP A 1 205 ? -2.592 3.705 16.167 1.00 95.81 205 ASP A C 1
ATOM 1672 O O . ASP A 1 205 ? -3.048 4.848 16.228 1.00 95.81 205 ASP A O 1
ATOM 1676 N N . LEU A 1 206 ? -3.143 2.757 15.410 1.00 96.62 206 LEU A N 1
ATOM 1677 C CA . LEU A 1 206 ? -4.241 3.009 14.477 1.00 96.62 206 LEU A CA 1
ATOM 1678 C C . LEU A 1 206 ? -5.485 2.221 14.876 1.00 96.62 206 LEU A C 1
ATOM 1680 O O . LEU A 1 206 ? -5.413 1.028 15.165 1.00 96.62 206 LEU A O 1
ATOM 1684 N N . LYS A 1 207 ? -6.643 2.877 14.882 1.00 94.38 207 LYS A N 1
ATOM 1685 C CA . LYS A 1 207 ? -7.949 2.223 15.013 1.00 94.38 207 LYS A CA 1
ATOM 1686 C C . LYS A 1 207 ? -8.485 1.921 13.617 1.00 94.38 207 LYS A C 1
ATOM 1688 O O . LYS A 1 207 ? -8.522 2.810 12.777 1.00 94.38 207 LYS A O 1
ATOM 1693 N N . VAL A 1 208 ? -8.880 0.678 13.368 1.00 93.75 208 VAL A N 1
ATOM 1694 C CA . VAL A 1 208 ? -9.477 0.248 12.100 1.00 93.75 208 VAL A CA 1
ATOM 1695 C C . VAL A 1 208 ? -10.957 0.615 12.089 1.00 93.75 208 VAL A C 1
ATOM 1697 O O . VAL A 1 208 ? -11.692 0.288 13.025 1.00 93.75 208 VAL A O 1
ATOM 1700 N N . LEU A 1 209 ? -11.390 1.267 11.017 1.00 91.38 209 LEU A N 1
ATOM 1701 C CA . LEU A 1 209 ? -12.762 1.690 10.772 1.00 91.38 209 LEU A CA 1
ATOM 1702 C C . LEU A 1 209 ? -13.245 1.139 9.423 1.00 91.38 209 LEU A C 1
ATOM 1704 O O . LEU A 1 209 ? -12.445 0.831 8.538 1.00 91.38 209 LEU A O 1
ATOM 1708 N N . ILE A 1 210 ? -14.562 0.984 9.277 1.00 89.69 210 ILE A N 1
ATOM 1709 C CA . ILE A 1 210 ? -15.186 0.496 8.042 1.00 89.69 210 ILE A CA 1
ATOM 1710 C C . ILE A 1 210 ? -16.241 1.507 7.604 1.00 89.69 210 ILE A C 1
ATOM 1712 O O . ILE A 1 210 ? -17.140 1.840 8.377 1.00 89.69 210 ILE A O 1
ATOM 1716 N N . ARG A 1 211 ? -16.163 1.985 6.361 1.00 87.00 211 ARG A N 1
ATOM 1717 C CA . ARG A 1 211 ? -17.125 2.929 5.791 1.00 87.00 211 ARG A CA 1
ATOM 1718 C C . ARG A 1 211 ? -18.534 2.365 5.912 1.00 87.00 211 ARG A C 1
ATOM 1720 O O . ARG A 1 211 ? -18.775 1.183 5.669 1.00 87.00 211 ARG A O 1
ATOM 1727 N N . ASN A 1 212 ? -19.473 3.231 6.279 1.00 75.75 212 ASN A N 1
ATOM 1728 C CA . ASN A 1 212 ? -20.886 2.887 6.451 1.00 75.75 212 ASN A CA 1
ATOM 1729 C C . ASN A 1 212 ? -21.159 1.802 7.512 1.00 75.75 212 ASN A C 1
ATOM 1731 O O . ASN A 1 212 ? -22.267 1.269 7.566 1.00 75.75 212 ASN A O 1
ATOM 1735 N N . ARG A 1 213 ? -20.189 1.484 8.381 1.00 72.00 213 ARG A N 1
ATOM 1736 C CA . ARG A 1 213 ? -20.420 0.706 9.599 1.00 72.00 213 ARG A CA 1
ATOM 1737 C C . ARG A 1 213 ? -20.012 1.547 10.797 1.00 72.00 213 ARG A C 1
ATOM 1739 O O . ARG A 1 213 ? -18.880 2.009 10.889 1.00 72.00 213 ARG A O 1
ATOM 1746 N N . LYS A 1 214 ? -20.937 1.715 11.739 1.00 60.06 214 LYS A N 1
ATOM 1747 C CA . LYS A 1 214 ? -20.603 2.279 13.047 1.00 60.06 214 LYS A CA 1
ATOM 1748 C C . LYS A 1 214 ? -19.552 1.400 13.726 1.00 60.06 214 LYS A C 1
ATOM 1750 O O . LYS A 1 214 ? -19.559 0.178 13.542 1.00 60.06 214 LYS A O 1
ATOM 1755 N N . SER A 1 215 ? -18.661 1.995 14.515 1.00 56.62 215 SER A N 1
ATOM 1756 C CA . SER A 1 215 ? -17.773 1.199 15.362 1.00 56.62 215 SER A CA 1
ATOM 1757 C C . SER A 1 215 ? -18.624 0.498 16.424 1.00 56.62 215 SER A C 1
ATOM 1759 O O . SER A 1 215 ? -19.594 1.086 16.878 1.00 56.62 215 SER A O 1
ATOM 1761 N N . PHE A 1 216 ? -18.341 -0.756 16.797 1.00 53.50 216 PHE A N 1
ATOM 1762 C CA . PHE A 1 216 ? -19.249 -1.547 17.657 1.00 53.50 216 PHE A CA 1
ATOM 1763 C C . PHE A 1 216 ? -19.595 -0.874 18.998 1.00 53.50 216 PHE A C 1
ATOM 1765 O O . PHE A 1 216 ? -20.682 -1.101 19.512 1.00 53.50 216 PHE A O 1
ATOM 1772 N N . GLY A 1 217 ? -18.717 -0.015 19.531 1.00 51.34 217 GLY A N 1
ATOM 1773 C CA . GLY A 1 217 ? -19.004 0.790 20.727 1.00 51.34 217 GLY A CA 1
ATOM 1774 C C . GLY A 1 217 ? -20.046 1.896 20.512 1.00 51.34 217 GLY A C 1
ATOM 1775 O O . GLY A 1 217 ? -20.633 2.373 21.475 1.00 51.34 217 GLY A O 1
ATOM 1776 N N . ASP A 1 218 ? -20.307 2.263 19.258 1.00 52.47 218 ASP A N 1
ATOM 1777 C CA . ASP A 1 218 ? -21.302 3.261 18.852 1.00 52.47 218 ASP A CA 1
ATOM 1778 C C . ASP A 1 218 ? -22.637 2.621 18.439 1.00 52.47 218 ASP A C 1
ATOM 1780 O O . ASP A 1 218 ? -23.582 3.334 18.081 1.00 52.47 218 ASP A O 1
ATOM 1784 N N . TRP A 1 219 ? -22.721 1.283 18.424 1.00 57.31 219 TRP A N 1
ATOM 1785 C CA . TRP A 1 219 ? -23.973 0.591 18.136 1.00 57.31 219 TRP A CA 1
ATOM 1786 C C . TRP A 1 219 ? -24.852 0.664 19.371 1.00 57.31 219 TRP A C 1
ATOM 1788 O O . TRP A 1 219 ? -24.497 0.168 20.441 1.00 57.31 219 TRP A O 1
ATOM 1798 N N . LYS A 1 220 ? -26.045 1.232 19.214 1.00 61.34 220 LYS A N 1
ATOM 1799 C CA . LYS A 1 220 ? -27.071 1.082 20.246 1.00 61.34 220 LYS A CA 1
ATOM 1800 C C . LYS A 1 220 ? -27.504 -0.383 20.297 1.00 61.34 220 LYS A C 1
ATOM 1802 O O . LYS A 1 220 ? -27.560 -1.043 19.259 1.00 61.34 220 LYS A O 1
ATOM 1807 N N . LEU A 1 221 ? -27.862 -0.882 21.483 1.00 64.00 221 LEU A N 1
ATOM 1808 C CA . LEU A 1 221 ? -28.391 -2.243 21.663 1.00 64.00 221 LEU A CA 1
ATOM 1809 C C . LEU A 1 221 ? -29.511 -2.549 20.653 1.00 64.00 221 LEU A C 1
ATOM 1811 O O . LEU A 1 221 ? -29.537 -3.609 20.038 1.00 64.00 221 LEU A O 1
ATOM 1815 N N . GLU A 1 222 ? -30.372 -1.567 20.412 1.00 62.59 222 GLU A N 1
ATOM 1816 C CA . GLU A 1 222 ? -31.459 -1.618 19.438 1.00 62.59 222 GLU A CA 1
ATOM 1817 C C . GLU A 1 222 ? -30.975 -1.851 17.991 1.00 62.59 222 GLU A C 1
ATOM 1819 O O . GLU A 1 222 ? -31.542 -2.654 17.249 1.00 62.59 222 GLU A O 1
ATOM 1824 N N . GLU A 1 223 ? -29.872 -1.209 17.596 1.00 60.69 223 GLU A N 1
ATOM 1825 C CA . GLU A 1 223 ? -29.246 -1.385 16.281 1.00 60.69 223 GLU A CA 1
ATOM 1826 C C . GLU A 1 223 ? -28.593 -2.767 16.154 1.00 60.69 223 GLU A C 1
ATOM 1828 O O . GLU A 1 223 ? -28.638 -3.363 15.077 1.00 60.69 223 GLU A O 1
ATOM 1833 N N . VAL A 1 224 ? -28.031 -3.306 17.243 1.00 62.03 224 VAL A N 1
ATOM 1834 C CA . VAL A 1 224 ? -27.500 -4.680 17.290 1.00 62.03 224 VAL A CA 1
ATOM 1835 C C . VAL A 1 224 ? -28.634 -5.692 17.134 1.00 62.03 224 VAL A C 1
ATOM 1837 O O . VAL A 1 224 ? -28.567 -6.574 16.277 1.00 62.03 224 VAL A O 1
ATOM 1840 N N . LEU A 1 225 ? -29.703 -5.551 17.918 1.00 66.69 225 LEU A N 1
ATOM 1841 C CA . LEU A 1 225 ? -30.866 -6.437 17.871 1.00 66.69 225 LEU A CA 1
ATOM 1842 C C . LEU A 1 225 ? -31.522 -6.432 16.484 1.00 66.69 225 LEU A C 1
ATOM 1844 O O . LEU A 1 225 ? -31.856 -7.491 15.947 1.00 66.69 225 LEU A O 1
ATOM 1848 N N . LYS A 1 226 ? -31.634 -5.256 15.861 1.00 64.69 226 LYS A N 1
ATOM 1849 C CA . LYS A 1 226 ? -32.190 -5.112 14.515 1.00 64.69 226 LYS A CA 1
ATOM 1850 C C . LYS A 1 226 ? -31.287 -5.689 13.429 1.00 64.69 226 LYS A C 1
ATOM 1852 O O . LYS A 1 226 ? -31.737 -6.496 12.627 1.00 64.69 226 LYS A O 1
ATOM 1857 N N . ASN A 1 227 ? -30.028 -5.261 13.373 1.00 58.06 227 ASN A N 1
ATOM 1858 C CA . ASN A 1 227 ? -29.178 -5.505 12.204 1.00 58.06 227 ASN A CA 1
ATOM 1859 C C . ASN A 1 227 ? -28.383 -6.815 12.289 1.00 58.06 227 ASN A C 1
ATOM 1861 O O . ASN A 1 227 ? -27.965 -7.326 11.254 1.00 58.06 227 ASN A O 1
ATOM 1865 N N . VAL A 1 228 ? -28.170 -7.363 13.491 1.00 62.09 228 VAL A N 1
ATOM 1866 C CA . VAL A 1 228 ? -27.447 -8.634 13.692 1.00 62.09 228 VAL A CA 1
ATOM 1867 C C . VAL A 1 228 ? -28.421 -9.785 13.911 1.00 62.09 228 VAL A C 1
ATOM 1869 O O . VAL A 1 228 ? -28.292 -10.831 13.283 1.00 62.09 228 VAL A O 1
ATOM 1872 N N . TYR A 1 229 ? -29.418 -9.587 14.776 1.00 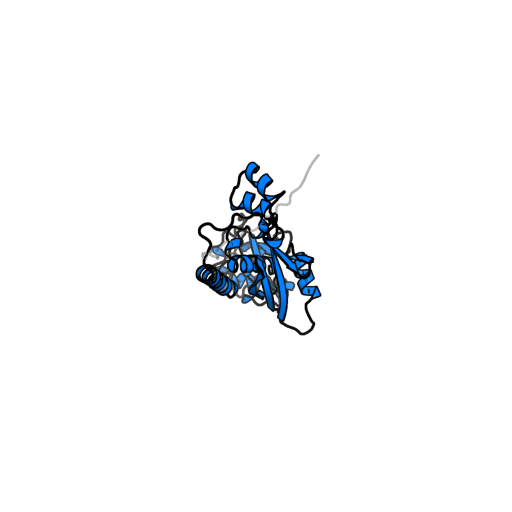58.84 229 TYR A N 1
ATOM 1873 C CA . TYR A 1 229 ? -30.367 -10.640 15.157 1.00 58.84 229 TYR A CA 1
ATOM 1874 C C . TYR A 1 229 ? -31.688 -10.593 14.380 1.00 58.84 229 TYR A C 1
ATOM 1876 O O . TYR A 1 229 ? -32.541 -11.458 14.576 1.00 58.84 229 TYR A O 1
ATOM 1884 N N . ASN A 1 230 ? -31.853 -9.616 13.480 1.00 57.12 230 ASN A N 1
ATOM 1885 C CA . ASN A 1 230 ? -33.027 -9.456 12.620 1.00 57.12 230 ASN A CA 1
ATOM 1886 C C . ASN A 1 230 ? -34.354 -9.405 13.406 1.00 57.12 230 ASN A C 1
ATOM 1888 O O . ASN A 1 230 ? -35.388 -9.905 12.952 1.00 57.12 230 ASN A O 1
ATOM 1892 N N . TYR A 1 231 ? -34.324 -8.821 14.610 1.00 63.84 231 TYR A N 1
ATOM 1893 C CA . TYR A 1 231 ? -35.528 -8.614 15.410 1.00 63.84 231 TYR A CA 1
ATOM 1894 C C . TYR A 1 231 ? -36.479 -7.644 14.700 1.00 63.84 231 TYR A C 1
ATOM 1896 O O . TYR A 1 231 ? -36.074 -6.603 14.177 1.00 63.84 231 TYR A O 1
ATOM 1904 N N . LYS A 1 232 ? -37.774 -7.980 14.690 1.00 62.56 232 LYS A N 1
ATOM 1905 C CA . LYS A 1 232 ? -38.814 -7.117 14.115 1.00 62.56 232 LYS A CA 1
ATOM 1906 C C . LYS A 1 232 ? -38.909 -5.817 14.913 1.00 62.56 232 LYS A C 1
ATOM 1908 O O . LYS A 1 232 ? -38.905 -5.861 16.139 1.00 62.56 232 LYS A O 1
ATOM 1913 N N . SER A 1 233 ? -39.085 -4.685 14.226 1.00 56.69 233 SER A N 1
ATOM 1914 C CA . SER A 1 233 ? -39.182 -3.355 14.857 1.00 56.69 233 SER A CA 1
ATOM 1915 C C . SER A 1 233 ? -40.211 -3.268 15.990 1.00 56.69 233 SER A C 1
ATOM 1917 O O . SER A 1 233 ? -39.958 -2.575 16.962 1.00 56.69 233 SER A O 1
ATOM 1919 N N . SER A 1 234 ? -41.301 -4.037 15.929 1.00 58.91 234 SER A N 1
ATOM 1920 C CA . SER A 1 234 ? -42.319 -4.098 16.990 1.00 58.91 234 SER A CA 1
ATOM 1921 C C . SER A 1 234 ? -41.826 -4.680 18.326 1.00 58.91 234 SER A C 1
ATOM 1923 O O . SER A 1 234 ? -42.508 -4.550 19.330 1.00 58.91 234 SER A O 1
ATOM 1925 N N . MET A 1 235 ? -40.687 -5.380 18.346 1.00 56.78 235 MET A N 1
ATOM 1926 C CA . MET A 1 235 ? -40.040 -5.874 19.571 1.00 56.78 235 MET A CA 1
ATOM 1927 C C . MET A 1 235 ? -38.952 -4.924 20.085 1.00 56.78 235 MET A C 1
ATOM 1929 O O . MET A 1 235 ? -38.521 -5.068 21.221 1.00 56.78 235 MET A O 1
ATOM 1933 N N . LEU A 1 236 ? -38.485 -3.986 19.256 1.00 53.53 236 LEU A N 1
ATOM 1934 C CA . LEU A 1 236 ? -37.439 -3.031 19.629 1.00 53.53 236 LEU A CA 1
ATOM 1935 C C . LEU A 1 236 ? -38.011 -1.879 20.461 1.00 53.53 236 LEU A C 1
ATOM 1937 O O . LEU A 1 236 ? -37.367 -1.484 21.425 1.00 53.53 236 LEU A O 1
ATOM 1941 N N . GLU A 1 237 ? -39.258 -1.470 20.184 1.00 55.16 237 GLU A N 1
ATOM 1942 C CA . GLU A 1 237 ? -40.019 -0.506 21.004 1.00 55.16 237 GLU A CA 1
ATOM 1943 C C . GLU A 1 237 ? -40.173 -0.962 22.470 1.00 55.16 237 GLU A C 1
ATOM 1945 O O . GLU A 1 237 ? -40.217 -0.137 23.372 1.00 55.16 237 GLU A O 1
ATOM 1950 N N . LEU A 1 238 ? -40.183 -2.276 22.737 1.00 54.09 238 LEU A N 1
ATOM 1951 C CA . LEU A 1 238 ? -40.219 -2.828 24.103 1.00 54.09 238 LEU A CA 1
ATOM 1952 C C . LEU A 1 238 ? -38.869 -2.743 24.835 1.00 54.09 238 LEU A C 1
ATOM 1954 O O . LEU A 1 238 ? -38.825 -2.862 26.054 1.00 54.09 238 LEU A O 1
ATOM 1958 N N . VAL A 1 239 ? -37.763 -2.594 24.102 1.00 53.62 239 VAL A N 1
ATOM 1959 C CA . VAL A 1 239 ? -36.394 -2.572 24.648 1.00 53.62 239 VAL A CA 1
ATOM 1960 C C . VAL A 1 239 ? -35.853 -1.141 24.723 1.00 53.62 239 VAL A C 1
ATOM 1962 O O . VAL A 1 239 ? -34.954 -0.866 25.513 1.00 53.62 239 VAL A O 1
ATOM 1965 N N . SER A 1 240 ? -36.372 -0.221 23.907 1.00 52.47 240 SER A N 1
ATOM 1966 C CA . SER A 1 240 ? -35.883 1.156 23.817 1.00 52.47 240 SER A CA 1
ATOM 1967 C C . SER A 1 240 ? -36.381 2.073 24.936 1.00 52.47 240 SER A C 1
ATOM 1969 O O . SER A 1 240 ? -35.631 2.967 25.325 1.00 52.47 240 SER A O 1
ATOM 1971 N N . ASP A 1 241 ? -37.590 1.848 25.464 1.00 52.03 241 ASP A N 1
ATOM 1972 C CA . ASP A 1 241 ? -38.214 2.774 26.422 1.00 52.03 241 ASP A CA 1
ATOM 1973 C C . ASP A 1 241 ? -38.088 2.332 27.896 1.00 52.03 241 ASP A C 1
ATOM 1975 O O . ASP A 1 241 ? -37.951 3.193 28.760 1.00 52.03 241 ASP A O 1
ATOM 1979 N N . ASP A 1 242 ? -38.014 1.024 28.187 1.00 49.00 242 ASP A N 1
ATOM 1980 C CA . ASP A 1 242 ? -38.128 0.487 29.561 1.00 49.00 242 ASP A CA 1
ATOM 1981 C C . ASP A 1 242 ? -37.107 -0.621 29.904 1.00 49.00 242 ASP A C 1
ATOM 1983 O O . ASP A 1 242 ? -37.359 -1.465 30.765 1.00 49.00 242 ASP A O 1
ATOM 1987 N N . PHE A 1 243 ? -35.935 -0.684 29.255 1.00 51.53 243 PHE A N 1
ATOM 1988 C CA . PHE A 1 243 ? -34.928 -1.686 29.643 1.00 51.53 243 PHE A CA 1
ATOM 1989 C C . PHE A 1 243 ? -34.216 -1.289 30.943 1.00 51.53 243 PHE A C 1
ATOM 1991 O O . PHE A 1 243 ? -33.088 -0.792 30.947 1.00 51.53 243 PHE A O 1
ATOM 1998 N N . ASN A 1 244 ? -34.891 -1.516 32.064 1.00 55.59 244 ASN A N 1
ATOM 1999 C CA . ASN A 1 244 ? -34.310 -1.441 33.389 1.00 55.59 244 ASN A CA 1
ATOM 2000 C C . ASN A 1 244 ? -33.737 -2.813 33.753 1.00 55.59 244 ASN A C 1
ATOM 2002 O O . ASN A 1 244 ? -34.416 -3.836 33.646 1.00 55.59 244 ASN A O 1
ATOM 2006 N N . LEU A 1 245 ? -32.479 -2.854 34.197 1.00 52.38 245 LEU A N 1
ATOM 2007 C CA . LEU A 1 245 ? -31.825 -4.118 34.557 1.00 52.38 245 LEU A CA 1
ATOM 2008 C C . LEU A 1 245 ? -32.573 -4.844 35.692 1.00 52.38 245 LEU A C 1
ATOM 2010 O O . LEU A 1 245 ? -32.473 -6.063 35.815 1.00 52.38 245 LEU A O 1
ATOM 2014 N N . GLU A 1 246 ? -33.318 -4.086 36.502 1.00 58.44 246 GLU A N 1
ATOM 2015 C CA . GLU A 1 246 ? -34.130 -4.586 37.614 1.00 58.44 246 GLU A CA 1
ATOM 2016 C C . GLU A 1 246 ? -35.467 -5.213 37.186 1.00 58.44 246 GLU A C 1
ATOM 2018 O O . GLU A 1 246 ? -36.019 -6.009 37.942 1.00 58.44 246 GLU A O 1
ATOM 2023 N N . ASP A 1 247 ? -35.949 -4.935 35.969 1.00 56.62 247 ASP A N 1
ATOM 2024 C CA . ASP A 1 247 ? -37.194 -5.503 35.425 1.00 56.62 247 ASP A CA 1
ATOM 2025 C C . ASP A 1 247 ? -36.968 -6.842 34.701 1.00 56.62 247 ASP A C 1
ATOM 2027 O O . ASP A 1 247 ? -37.907 -7.479 34.210 1.00 56.62 247 ASP A O 1
ATOM 2031 N N . LEU A 1 248 ? -35.715 -7.311 34.641 1.00 57.16 248 LEU A N 1
ATOM 2032 C CA . LEU A 1 248 ? -35.402 -8.631 34.111 1.00 57.16 248 LEU A CA 1
ATOM 2033 C C . LEU A 1 248 ? -36.073 -9.712 34.973 1.00 57.16 248 LEU A C 1
ATOM 2035 O O . LEU A 1 248 ? -35.953 -9.689 36.202 1.00 57.16 248 LE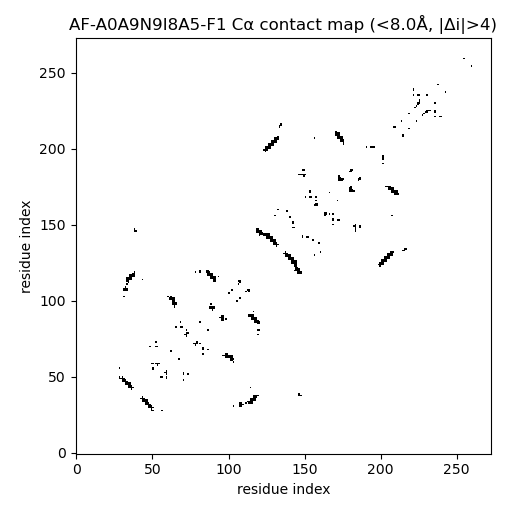U A O 1
ATOM 2039 N N . PRO A 1 249 ? -36.752 -10.701 34.358 1.00 58.34 249 PRO A N 1
ATOM 2040 C CA . PRO A 1 249 ? -37.394 -11.765 35.110 1.00 58.34 249 PRO A CA 1
ATOM 2041 C C . PRO A 1 249 ? -36.352 -12.473 35.973 1.00 58.34 249 PRO A C 1
ATOM 2043 O O . PRO A 1 249 ? -35.308 -12.905 35.473 1.00 58.34 249 PRO A O 1
ATOM 2046 N N . GLN A 1 250 ? -36.646 -12.613 37.269 1.00 57.97 250 GLN A N 1
ATOM 2047 C CA . GLN A 1 250 ? -35.817 -13.428 38.147 1.00 57.97 250 GLN A CA 1
ATOM 2048 C C . GLN A 1 250 ? -35.695 -14.819 37.526 1.00 57.97 250 GLN A C 1
ATOM 2050 O O . GLN A 1 250 ? -36.698 -15.469 37.218 1.00 57.97 250 GLN A O 1
ATOM 2055 N N . LEU A 1 251 ? -34.449 -15.235 37.289 1.00 54.50 251 LEU A N 1
ATOM 2056 C CA . LEU A 1 251 ? -34.125 -16.517 36.678 1.00 54.50 251 LEU A CA 1
ATOM 2057 C C . LEU A 1 251 ? -34.898 -17.613 37.415 1.00 54.50 251 LEU A C 1
ATOM 2059 O O . LEU A 1 251 ? -34.755 -17.763 38.626 1.00 54.50 251 LEU A O 1
ATOM 2063 N N . SER A 1 252 ? -35.748 -18.343 36.691 1.00 52.41 252 SER A N 1
ATOM 2064 C CA . SER A 1 252 ? -36.476 -19.493 37.221 1.00 52.41 252 SER A CA 1
ATOM 2065 C C . SER A 1 252 ? -36.019 -20.754 36.475 1.00 52.41 252 SER A C 1
ATOM 2067 O O . SER A 1 252 ? -36.173 -20.841 35.255 1.00 52.41 252 SER A O 1
ATOM 2069 N N . PRO A 1 253 ? -35.413 -21.733 37.170 1.00 61.59 253 PRO A N 1
ATOM 2070 C CA . PRO A 1 253 ? -35.093 -21.736 38.599 1.00 61.59 253 PRO A CA 1
ATOM 2071 C C . PRO A 1 253 ? -33.991 -20.726 38.950 1.00 61.59 253 PRO A C 1
ATOM 2073 O O . PRO A 1 253 ? -33.128 -20.433 38.119 1.00 61.59 253 PRO A O 1
ATOM 2076 N N . THR A 1 254 ? -34.019 -20.231 40.190 1.00 62.81 254 THR A N 1
ATOM 2077 C CA . THR A 1 254 ? -33.005 -19.323 40.734 1.00 62.81 254 THR A CA 1
ATOM 2078 C C . THR A 1 254 ? -31.639 -19.944 40.497 1.00 62.81 254 THR A C 1
ATOM 2080 O O . THR A 1 254 ? -31.389 -21.084 40.905 1.00 62.81 254 THR A O 1
ATOM 2083 N N . LEU A 1 255 ? -30.775 -19.242 39.763 1.00 64.69 255 LEU A N 1
ATOM 2084 C CA . LEU A 1 255 ? -29.429 -19.738 39.527 1.00 64.69 255 LEU A CA 1
ATOM 2085 C C . LEU A 1 255 ? -28.738 -19.850 40.888 1.00 64.69 255 LEU A C 1
ATOM 2087 O O . LEU A 1 255 ? -28.669 -18.866 41.617 1.00 64.69 255 LEU A O 1
ATOM 2091 N N . SER A 1 256 ? -28.264 -21.046 41.245 1.00 75.06 256 SER A N 1
ATOM 2092 C CA . SER A 1 256 ? -27.478 -21.205 42.466 1.00 75.06 256 SER A CA 1
ATOM 2093 C C . SER A 1 256 ? -26.200 -20.378 42.360 1.00 75.06 256 SER A C 1
ATOM 2095 O O . SER A 1 256 ? -25.631 -20.256 41.270 1.00 75.06 256 SER A O 1
ATOM 2097 N N . ASP A 1 257 ? -25.716 -19.868 43.490 1.00 75.44 257 ASP A N 1
ATOM 2098 C CA . ASP A 1 257 ? -24.467 -19.100 43.553 1.00 75.44 257 ASP A CA 1
ATOM 2099 C C . ASP A 1 257 ? -23.291 -19.869 42.932 1.00 75.44 257 ASP A C 1
ATOM 2101 O O . ASP A 1 257 ? -22.420 -19.284 42.296 1.00 75.44 257 ASP A O 1
ATOM 2105 N N . GLU A 1 258 ? -23.302 -21.202 43.019 1.00 77.44 258 GLU A N 1
ATOM 2106 C CA . GLU A 1 258 ? -22.330 -22.072 42.348 1.00 77.44 258 GLU A CA 1
ATOM 2107 C C . GLU A 1 258 ? -22.397 -21.970 40.819 1.00 77.44 258 GLU A C 1
ATOM 2109 O O . GLU A 1 258 ? -21.364 -21.828 40.160 1.00 77.44 258 GLU A O 1
ATOM 2114 N N . LYS A 1 259 ? -23.600 -22.007 40.229 1.00 74.06 259 LYS A N 1
ATOM 2115 C CA . LYS A 1 259 ? -23.769 -21.849 38.777 1.00 74.06 259 LYS A CA 1
ATOM 2116 C C . LYS A 1 259 ? -23.434 -20.433 38.333 1.00 74.06 259 LYS A C 1
ATOM 2118 O O . LYS A 1 259 ? -22.832 -20.269 37.276 1.00 74.06 259 LYS A O 1
ATOM 2123 N N . LEU A 1 260 ? -23.790 -19.430 39.133 1.00 74.38 260 LEU A N 1
ATOM 2124 C CA . LEU A 1 260 ? -23.488 -18.034 38.834 1.00 74.38 260 LEU A CA 1
ATOM 2125 C C . LEU A 1 260 ? -21.971 -17.798 38.843 1.00 74.38 260 LEU A C 1
ATOM 2127 O O . LEU A 1 260 ? -21.427 -17.274 37.876 1.00 74.38 260 LEU A O 1
ATOM 2131 N N . ASN A 1 261 ? -21.276 -18.289 39.873 1.00 74.75 261 ASN A N 1
ATOM 2132 C CA . ASN A 1 261 ? -19.817 -18.243 39.958 1.00 74.75 261 ASN A CA 1
ATOM 2133 C C . ASN A 1 261 ? -19.154 -19.014 38.816 1.00 74.75 261 ASN A C 1
ATOM 2135 O O . ASN A 1 261 ? -18.180 -18.534 38.249 1.00 74.75 261 ASN A O 1
ATOM 2139 N N . THR A 1 262 ? -19.714 -20.158 38.413 1.00 78.75 262 THR A N 1
ATOM 2140 C CA . THR A 1 262 ? -19.212 -20.913 37.255 1.00 78.75 262 THR A CA 1
ATOM 2141 C C . THR A 1 262 ? -19.321 -20.099 35.963 1.00 78.75 262 THR A C 1
ATOM 2143 O O . THR A 1 262 ? -18.386 -20.085 35.167 1.00 78.75 262 THR A O 1
ATOM 2146 N N . ILE A 1 263 ? -20.434 -19.391 35.749 1.00 76.50 263 ILE A N 1
ATOM 2147 C CA . ILE A 1 263 ? -20.614 -18.520 34.580 1.00 76.50 263 ILE A CA 1
ATOM 2148 C C . ILE A 1 263 ? -19.649 -17.331 34.636 1.00 76.50 263 ILE A C 1
ATOM 2150 O O . ILE A 1 263 ? -19.015 -17.018 33.632 1.00 76.50 263 ILE A O 1
ATOM 2154 N N . VAL A 1 264 ? -19.494 -16.691 35.798 1.00 74.94 264 VAL A N 1
ATOM 2155 C CA . VAL A 1 264 ? -18.565 -15.564 35.984 1.00 74.94 264 VAL A CA 1
ATOM 2156 C C . VAL A 1 264 ? -17.117 -15.995 35.737 1.00 74.94 264 VAL A C 1
ATOM 2158 O O . VAL A 1 264 ? -16.392 -15.296 35.035 1.00 74.94 264 VAL A O 1
ATOM 2161 N N . GLU A 1 265 ? -16.701 -17.153 36.249 1.00 76.00 265 GLU A N 1
ATOM 2162 C CA . GLU A 1 265 ? -15.382 -17.740 35.982 1.00 76.00 265 GLU A CA 1
ATOM 2163 C C . GLU A 1 265 ? -15.194 -18.022 34.485 1.00 76.00 265 GLU A C 1
ATOM 2165 O O . GLU A 1 265 ? -14.193 -17.615 33.899 1.00 76.00 265 GLU A O 1
ATOM 2170 N N . GLN A 1 266 ? -16.182 -18.631 33.820 1.00 71.12 266 GLN A N 1
ATOM 2171 C CA . GLN A 1 266 ? -16.123 -18.885 32.375 1.00 71.12 266 GLN A CA 1
ATOM 2172 C C . GLN A 1 266 ? -16.040 -17.598 31.541 1.00 71.12 266 GLN A C 1
ATOM 2174 O O . GLN A 1 266 ? -15.373 -17.581 30.505 1.00 71.12 266 GLN A O 1
ATOM 2179 N N . LEU A 1 267 ? -16.702 -16.524 31.977 1.00 63.09 267 LEU A N 1
ATOM 2180 C CA . LEU A 1 267 ? -16.644 -15.220 31.318 1.00 63.09 267 LEU A CA 1
ATOM 2181 C C . LEU A 1 267 ? -15.296 -14.531 31.545 1.00 63.09 267 LEU A C 1
ATOM 2183 O O . LEU A 1 267 ? -14.709 -14.055 30.579 1.00 63.09 267 LEU A O 1
ATOM 2187 N N . LYS A 1 268 ? -14.749 -14.560 32.766 1.00 67.81 268 LYS A N 1
ATOM 2188 C CA . LYS A 1 268 ? -13.407 -14.028 33.068 1.00 67.81 268 LYS A CA 1
ATOM 2189 C C . LYS A 1 268 ? -12.303 -14.759 32.308 1.00 67.81 268 LYS A C 1
ATOM 2191 O O . LYS A 1 268 ? -11.363 -14.131 31.827 1.00 67.81 268 LYS A O 1
ATOM 2196 N N . VAL A 1 269 ? -12.430 -16.078 32.153 1.00 69.06 269 VAL A N 1
ATOM 2197 C CA . VAL A 1 269 ? -11.513 -16.885 31.331 1.00 69.06 269 VAL A CA 1
ATOM 2198 C C . VAL A 1 269 ? -11.598 -16.488 29.853 1.00 69.06 269 VAL A C 1
ATOM 2200 O O . VAL A 1 269 ? -10.590 -16.520 29.160 1.00 69.06 269 VAL A O 1
ATOM 2203 N N . LYS A 1 270 ? -12.770 -16.068 29.360 1.00 49.00 270 LYS A N 1
ATOM 2204 C CA . LYS A 1 270 ? -12.931 -15.560 27.987 1.00 49.00 270 LYS A CA 1
ATOM 2205 C C . LYS A 1 270 ? -12.518 -14.099 27.802 1.00 49.00 270 LYS A C 1
ATOM 2207 O O . LYS A 1 270 ? -12.219 -13.717 26.683 1.00 49.00 270 LYS A O 1
ATOM 2212 N N . GLU A 1 271 ? -12.514 -13.297 28.862 1.00 38.59 271 GLU A N 1
ATOM 2213 C CA . GLU A 1 271 ? -12.055 -11.899 28.851 1.00 38.59 271 GLU A CA 1
ATOM 2214 C C . GLU A 1 271 ? -10.517 -11.785 28.867 1.00 38.59 271 GLU A C 1
ATOM 2216 O O . GLU A 1 271 ? -9.954 -10.756 28.505 1.00 38.59 271 GLU A O 1
ATOM 2221 N N . SER A 1 272 ? -9.831 -12.858 29.274 1.00 42.09 272 SER A N 1
ATOM 2222 C CA . SER A 1 272 ? -8.367 -12.954 29.356 1.00 42.09 272 SER A CA 1
ATOM 2223 C C . SER A 1 272 ? -7.707 -13.634 28.143 1.00 42.09 272 SER A C 1
ATOM 2225 O O . SER A 1 272 ? -6.498 -13.877 28.168 1.00 42.09 272 SER A O 1
ATOM 2227 N N . VAL A 1 273 ? -8.478 -13.894 27.079 1.00 36.47 273 VAL A N 1
ATOM 2228 C CA . VAL A 1 273 ? -8.026 -14.386 25.761 1.00 36.47 273 VAL A CA 1
ATOM 2229 C C . VAL A 1 273 ? -8.279 -13.313 24.711 1.00 36.47 273 VAL A C 1
ATOM 2231 O O . VAL A 1 273 ? -7.361 -13.071 23.897 1.00 36.47 273 VAL A O 1
#

Nearest PDB structures (foldseek):
  5tla-assembly4_D  TM=3.947E-01  e=3.016E-07  Mus musculus
  5chf-assembly3_C  TM=3.970E-01  e=7.447E-07  Mus musculus
  8pf0-assembly1_A  TM=3.961E-01  e=1.206E-06  Homo sapiens
  5chw-assembly6_F  TM=4.029E-01  e=9.938E-06  Mus musculus
  4mjs-assembly6_L  TM=5.067E-01  e=1.146E-02  Homo sapiens

pLDDT: mean 76.88, std 19.93, range [29.31, 97.31]

Solvent-accessible surface area (backbone atoms only — not comparable to full-atom values): 16619 Å² total; per-residue (Å²): 133,88,80,90,82,83,83,84,80,87,81,85,84,82,86,85,82,93,78,82,78,78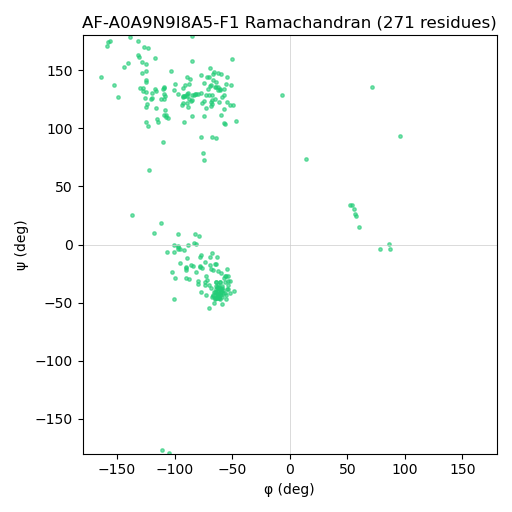,83,75,74,73,79,71,77,73,62,47,36,38,30,39,25,49,56,91,54,96,64,66,40,80,44,74,50,50,53,87,67,41,94,40,67,69,53,49,76,64,30,24,45,49,56,47,43,54,38,49,29,76,78,33,76,90,39,56,89,54,55,63,90,56,46,46,46,22,40,85,84,69,44,76,55,64,48,82,43,42,51,87,77,47,71,40,44,101,83,43,84,50,42,40,34,40,36,40,61,76,50,86,37,36,38,39,35,41,40,29,38,78,95,72,45,73,48,77,52,75,45,62,36,32,57,46,37,50,59,51,49,38,52,50,52,34,74,74,35,73,94,35,64,87,54,59,60,91,39,47,34,33,32,44,98,86,45,75,31,79,47,54,67,48,44,50,54,50,50,63,74,65,57,56,89,95,56,54,67,39,80,46,68,33,36,59,45,44,68,100,47,76,58,73,92,71,52,50,71,64,54,45,41,37,76,74,68,64,49,58,70,87,61,43,65,66,52,72,79,66,72,47,85,83,76,54,78,76,58,82,76,70,73,48,70,66,58,50,50,50,50,52,50,55,47,54,60,59,73,76,108

Foldseek 3Di:
DDDDDDDDDDDDDDDDDDDDDDDPPPPLVQWFWAWEAEQVDDGTDIDTHHQVLDPGPVCVQQPFQLSVLSSVCVVDVQCVPFDSVQKWKAWPVRDTDDRNHGSVPDPRDPPDPIYIYIKGAPDLAKEWEFEAAAPRDTDIDIDGRISCRLLVVLVVVCVVDVVCVPPDSLQKWKDAPNRTGNDSVSVVVVCVVQDDPPDRYGYTYIYIGGHPDDGPVPQDPLNCCCVVVVDDPVVSVVCVPDPDVVPPPQDVVHQPPVNVVVVVVVVVVVVVD

Secondary structure (DSSP, 8-state):
------------PPP--------------PPEEEEEEETT-SS-EEEEE-GGGSSSHHHHHH-BHHHHHHHHHHH-GGGTTS-GGG-EEE-TT-PBPPTT-BGGGSS-STT---EEEEE-EEEEEEEEEEEEETTTEEEEEEEEEETTHHHHHHHHHHHH-GGGTTS-GGGEEEEETTEEE-SHHHHHHHHHHHPPTT-SEEEEEEEEEETTB--GGG--HHHHHHHTT---HHHHHHHHTT--GGGSPPPSSPPPHHHHHHHHHHHHHHHT-

Radius of gyration: 32.66 Å; Cα contacts (8 Å, |Δi|>4): 330; chains: 1; bounding box: 73×51×114 Å